Protein AF-A0A7R9Y4W5-F1 (afdb_monomer)

Nearest PDB structures (foldseek):
  7vbq-assembly1_A  TM=3.750E-01  e=6.644E-03  Talaromyces purpureogenus
  7eyt-assembly1_B  TM=4.117E-01  e=2.535E-01  Aspergillus sp.
  7eyu-assembly1_B  TM=3.877E-01  e=2.535E-01  Aspergillus sp.
  7eyw-assembly2_A  TM=4.111E-01  e=4.601E-01  Aspergillus sp.
  7eyr-assembly1_D-2  TM=2.479E-01  e=1.595E-01  Aspergillus sp.

Solvent-accessible surface area (backbone atoms only — not comparable to full-atom values): 14630 Å² total; per-residue (Å²): 141,77,96,79,84,84,86,86,83,88,78,88,86,79,66,61,67,67,71,72,75,59,54,73,67,37,69,38,24,44,40,73,78,38,69,90,30,55,43,31,64,46,60,35,63,28,60,67,53,56,53,40,38,56,50,17,50,33,52,22,51,52,51,51,58,62,70,69,49,88,81,61,80,80,71,52,74,67,54,51,50,41,62,63,33,77,68,37,63,45,78,47,64,66,69,65,56,62,86,54,27,58,43,25,20,51,37,38,44,76,70,66,28,58,96,50,46,24,24,57,54,50,49,59,56,49,60,68,18,47,61,97,73,56,75,30,32,31,33,42,45,31,38,75,82,53,66,80,56,82,68,79,76,64,42,28,22,79,28,42,41,84,29,24,41,29,36,43,53,32,55,69,54,55,71,48,74,43,58,20,31,43,55,25,37,30,81,49,97,57,69,66,76,61,49,91,96,54,57,89,55,43,65,40,46,47,76,71,37,34,89,80,76,75,81,54,55,56,78,82,82,58,71,93,55,58,42,68,49,59,35,32,83,64,28,46,27,40,37,34,44,30,21,37,31,37,33,24,72,39,87,50,68,44,34,54,30,31,39,39,31,50

Structure (mmCIF, N/CA/C/O backbone):
data_AF-A0A7R9Y4W5-F1
#
_entry.id   AF-A0A7R9Y4W5-F1
#
loop_
_atom_site.group_PDB
_atom_site.id
_atom_site.type_symbol
_atom_site.label_atom_id
_atom_site.label_alt_id
_atom_site.label_comp_id
_atom_site.label_asym_id
_atom_site.label_entity_id
_atom_site.label_seq_id
_atom_site.pdbx_PDB_ins_code
_atom_site.Cartn_x
_atom_site.Cartn_y
_atom_site.Cartn_z
_atom_site.occupancy
_atom_site.B_iso_or_equiv
_atom_site.auth_seq_id
_atom_site.auth_comp_id
_atom_site.auth_asym_id
_atom_site.auth_atom_id
_atom_site.pdbx_PDB_model_num
ATOM 1 N N . PHE A 1 1 ? 5.487 -12.800 -33.529 1.00 39.47 1 PHE A N 1
ATOM 2 C CA . PHE A 1 1 ? 5.960 -12.573 -32.153 1.00 39.47 1 PHE A CA 1
ATOM 3 C C . PHE A 1 1 ? 6.283 -13.923 -31.530 1.00 39.47 1 PHE A C 1
ATOM 5 O O . PHE A 1 1 ? 5.368 -14.646 -31.170 1.00 39.47 1 PHE A O 1
ATOM 12 N N . SER A 1 2 ? 7.562 -14.308 -31.517 1.00 21.59 2 SER A N 1
ATOM 13 C CA . SER A 1 2 ? 8.051 -15.484 -30.783 1.00 21.59 2 SER A CA 1
ATOM 14 C C . SER A 1 2 ? 8.778 -14.969 -29.534 1.00 21.59 2 SER A C 1
ATOM 16 O O . SER A 1 2 ? 9.666 -14.132 -29.697 1.00 21.59 2 SER A O 1
ATOM 18 N N . PRO A 1 3 ? 8.419 -15.395 -28.312 1.00 30.62 3 PRO A N 1
ATOM 19 C CA . PRO A 1 3 ? 8.956 -14.851 -27.060 1.00 30.62 3 PRO A CA 1
ATOM 20 C C . PRO A 1 3 ? 10.354 -15.398 -26.688 1.00 30.62 3 PRO A C 1
ATOM 22 O O . PRO A 1 3 ? 10.644 -15.626 -25.520 1.00 30.62 3 PRO A O 1
ATOM 25 N N . ALA A 1 4 ? 11.236 -15.629 -27.665 1.00 29.73 4 ALA A N 1
ATOM 26 C CA . ALA A 1 4 ? 12.428 -16.470 -27.493 1.00 29.73 4 ALA A CA 1
ATOM 27 C C . ALA A 1 4 ? 13.788 -15.740 -27.464 1.00 29.73 4 ALA A C 1
ATOM 29 O O . ALA A 1 4 ? 14.805 -16.360 -27.760 1.00 29.73 4 ALA A O 1
ATOM 30 N N . ALA A 1 5 ? 13.859 -14.457 -27.103 1.00 31.25 5 ALA A N 1
ATOM 31 C CA . ALA A 1 5 ? 15.142 -13.746 -27.074 1.00 31.25 5 ALA A CA 1
ATOM 32 C C . ALA A 1 5 ? 15.334 -12.876 -25.826 1.00 31.25 5 ALA A C 1
ATOM 34 O O . ALA A 1 5 ? 15.563 -11.687 -25.946 1.00 31.25 5 ALA A O 1
ATOM 35 N N . TYR A 1 6 ? 15.270 -13.478 -24.638 1.00 34.28 6 TYR A N 1
ATOM 36 C CA . TYR A 1 6 ? 16.015 -12.993 -23.471 1.00 34.28 6 TYR A CA 1
ATOM 37 C C . TYR A 1 6 ? 16.485 -14.222 -22.695 1.00 34.28 6 TYR A C 1
ATOM 39 O O . TYR A 1 6 ? 15.728 -14.825 -21.940 1.00 34.28 6 TYR A O 1
ATOM 47 N N . ALA A 1 7 ? 17.708 -14.672 -22.980 1.00 32.44 7 ALA A N 1
ATOM 48 C CA . ALA A 1 7 ? 18.290 -15.859 -22.371 1.00 32.44 7 ALA A CA 1
ATOM 49 C C . ALA A 1 7 ? 19.516 -15.502 -21.518 1.00 32.44 7 ALA A C 1
ATOM 51 O O . ALA A 1 7 ? 20.532 -15.055 -22.043 1.00 32.44 7 ALA A O 1
ATOM 52 N N . ARG A 1 8 ? 19.393 -15.890 -20.239 1.00 35.34 8 ARG A N 1
ATOM 53 C CA . ARG A 1 8 ? 20.405 -16.256 -19.226 1.00 35.34 8 ARG A CA 1
ATOM 54 C C . ARG A 1 8 ? 21.060 -15.160 -18.374 1.00 35.34 8 ARG A C 1
ATOM 56 O O . ARG A 1 8 ? 22.084 -14.601 -18.745 1.00 35.34 8 ARG A O 1
ATOM 63 N N . ALA A 1 9 ? 20.644 -15.155 -17.106 1.00 34.69 9 ALA A N 1
ATOM 64 C CA . ALA A 1 9 ? 21.535 -15.472 -15.987 1.00 34.69 9 ALA A CA 1
ATOM 65 C C . ALA A 1 9 ? 20.837 -16.460 -15.015 1.00 34.69 9 ALA A C 1
ATOM 67 O O . ALA A 1 9 ? 19.639 -16.356 -14.785 1.00 34.69 9 ALA A O 1
ATOM 68 N N . ARG A 1 10 ? 21.608 -17.455 -14.547 1.00 39.53 10 ARG A N 1
ATOM 69 C CA . ARG A 1 10 ? 21.329 -18.517 -13.542 1.00 39.53 10 ARG A CA 1
ATOM 70 C C . ARG A 1 10 ? 21.026 -17.910 -12.150 1.00 39.53 10 ARG A C 1
ATOM 72 O O . ARG A 1 10 ? 21.468 -16.793 -11.924 1.00 39.53 10 ARG A O 1
ATOM 79 N N . ASP A 1 11 ? 20.363 -18.515 -11.156 1.00 37.03 11 ASP A N 1
ATOM 80 C CA . ASP A 1 11 ? 19.958 -19.892 -10.826 1.00 37.03 11 ASP A CA 1
ATOM 81 C C . ASP A 1 11 ? 18.488 -19.919 -10.325 1.00 37.03 11 ASP A C 1
ATOM 83 O O . ASP A 1 11 ? 18.071 -19.091 -9.506 1.00 37.03 11 ASP A O 1
ATOM 87 N N . ASP A 1 12 ? 17.715 -20.918 -10.760 1.00 37.22 12 ASP A N 1
ATOM 88 C CA . ASP A 1 12 ? 16.331 -21.198 -10.320 1.00 37.22 12 ASP A CA 1
ATOM 89 C C . ASP A 1 12 ? 16.254 -21.864 -8.926 1.00 37.22 12 ASP A C 1
ATOM 91 O O . ASP A 1 12 ? 15.223 -22.411 -8.546 1.00 37.22 12 ASP A O 1
ATOM 95 N N . ALA A 1 13 ? 17.340 -21.858 -8.146 1.00 36.28 13 ALA A N 1
ATOM 96 C CA . ALA A 1 13 ? 17.448 -22.685 -6.941 1.00 36.28 13 ALA A CA 1
ATOM 97 C C . ALA A 1 13 ? 16.742 -22.125 -5.689 1.00 36.28 13 ALA A C 1
ATOM 99 O O . ALA A 1 13 ? 16.526 -22.885 -4.754 1.00 36.28 13 ALA A O 1
ATOM 100 N N . ASP A 1 14 ? 16.331 -20.851 -5.679 1.00 42.84 14 ASP A N 1
ATOM 101 C CA . ASP A 1 14 ? 15.810 -20.180 -4.470 1.00 42.84 14 ASP A CA 1
ATOM 102 C C . ASP A 1 14 ? 14.516 -19.380 -4.699 1.00 42.84 14 ASP A C 1
ATOM 104 O O . ASP A 1 14 ? 14.231 -18.433 -3.967 1.00 42.84 14 ASP A O 1
ATOM 108 N N . VAL A 1 15 ? 13.716 -19.695 -5.724 1.00 42.78 15 VAL A N 1
ATOM 109 C CA . VAL A 1 15 ? 12.347 -19.150 -5.792 1.00 42.78 15 VAL A CA 1
ATOM 110 C C . VAL A 1 15 ? 11.430 -20.137 -5.077 1.00 42.78 15 VAL A C 1
ATOM 112 O O . VAL A 1 15 ? 11.255 -21.248 -5.579 1.00 42.78 15 VAL A O 1
ATOM 115 N N . PRO A 1 16 ? 10.837 -19.783 -3.920 1.00 46.25 16 PRO A N 1
ATOM 116 C CA . PRO A 1 16 ? 9.868 -20.651 -3.268 1.00 46.25 16 PRO A CA 1
ATOM 117 C C . PRO A 1 16 ? 8.780 -21.058 -4.268 1.00 46.25 16 PRO A C 1
ATOM 119 O O . PRO A 1 16 ? 8.173 -20.201 -4.907 1.00 46.25 16 PRO A O 1
ATOM 122 N N . GLN A 1 17 ? 8.555 -22.361 -4.443 1.00 41.53 17 GLN A N 1
ATOM 123 C CA . GLN A 1 17 ? 7.647 -22.913 -5.460 1.00 41.53 17 GLN A CA 1
ATOM 124 C C . GLN A 1 17 ? 6.226 -22.317 -5.369 1.00 41.53 17 GLN A C 1
ATOM 126 O O . GLN A 1 17 ? 5.544 -22.145 -6.379 1.00 41.53 17 GLN A O 1
ATOM 131 N N . ASP A 1 18 ? 5.802 -21.886 -4.175 1.00 44.72 18 ASP A N 1
ATOM 132 C CA . ASP A 1 18 ? 4.530 -21.194 -3.984 1.00 44.72 18 ASP A CA 1
ATOM 133 C C . ASP A 1 18 ? 4.466 -19.866 -4.761 1.00 44.72 18 ASP A C 1
ATOM 135 O O . ASP A 1 18 ? 3.400 -19.506 -5.261 1.00 44.72 18 ASP A O 1
ATOM 139 N N . VAL A 1 19 ? 5.577 -19.137 -4.918 1.00 41.75 19 VAL A N 1
ATOM 140 C CA . VAL A 1 19 ? 5.674 -17.894 -5.710 1.00 41.75 19 VAL A CA 1
ATOM 141 C C . VAL A 1 19 ? 5.383 -18.140 -7.194 1.00 41.75 19 VAL A C 1
ATOM 143 O O . VAL A 1 19 ? 4.809 -17.271 -7.851 1.00 41.75 19 VAL A O 1
ATOM 146 N N . ILE A 1 20 ? 5.715 -19.323 -7.713 1.00 40.75 20 ILE A N 1
ATOM 147 C CA . ILE A 1 20 ? 5.515 -19.691 -9.120 1.00 40.75 20 ILE A CA 1
ATOM 148 C C . ILE A 1 20 ? 4.056 -20.119 -9.378 1.00 40.75 20 ILE A C 1
ATOM 150 O O . ILE A 1 20 ? 3.465 -19.713 -10.382 1.00 40.75 20 ILE A O 1
ATOM 154 N N . ASP A 1 21 ? 3.445 -20.855 -8.444 1.00 42.22 21 ASP A N 1
ATOM 155 C CA . ASP A 1 21 ? 2.199 -21.609 -8.679 1.00 42.22 21 ASP A CA 1
ATOM 156 C C . ASP A 1 21 ? 0.878 -20.868 -8.357 1.00 42.22 21 ASP A C 1
ATOM 158 O O . ASP A 1 21 ? -0.209 -21.405 -8.557 1.00 42.22 21 ASP A O 1
ATOM 162 N N . SER A 1 22 ? 0.917 -19.619 -7.885 1.00 41.91 22 SER A N 1
ATOM 163 C CA . SER A 1 22 ? -0.227 -18.963 -7.202 1.00 41.91 22 SER A CA 1
ATOM 164 C C . SER A 1 22 ? -0.804 -17.715 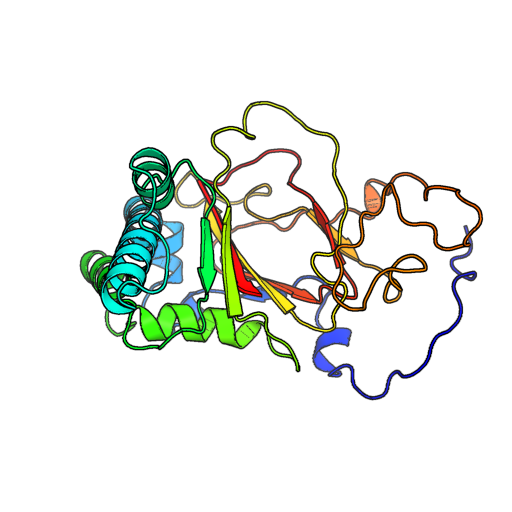-7.885 1.00 41.91 22 SER A C 1
ATOM 166 O O . SER A 1 22 ? -1.645 -17.019 -7.316 1.00 41.91 22 SER A O 1
ATOM 168 N N . GLY A 1 23 ? -0.389 -17.428 -9.118 1.00 60.06 23 GLY A N 1
ATOM 169 C CA . GLY A 1 23 ? -0.742 -16.182 -9.797 1.00 60.06 23 GLY A CA 1
ATOM 170 C C . GLY A 1 23 ? 0.203 -15.034 -9.428 1.00 60.06 23 GLY A C 1
ATOM 171 O O . GLY A 1 23 ? 0.751 -14.960 -8.335 1.00 60.06 23 GLY A O 1
ATOM 172 N N . HIS A 1 24 ? 0.440 -14.147 -10.394 1.00 84.62 24 HIS A N 1
ATOM 173 C CA . HIS A 1 24 ? 1.412 -13.053 -10.276 1.00 84.62 24 HIS A CA 1
ATOM 174 C C . HIS A 1 24 ? 1.033 -12.020 -9.206 1.00 84.62 24 HIS A C 1
ATOM 176 O O . HIS A 1 24 ? 1.889 -11.543 -8.467 1.00 84.62 24 HIS A O 1
ATOM 182 N N . VAL A 1 25 ? -0.263 -11.720 -9.119 1.00 91.56 25 VAL A N 1
ATOM 183 C CA . VAL A 1 25 ? -0.870 -10.901 -8.072 1.00 91.56 25 VAL A CA 1
ATOM 184 C C . VAL A 1 25 ? -1.674 -11.816 -7.171 1.00 91.56 25 VAL A C 1
ATOM 186 O O . VAL A 1 25 ? -2.562 -12.518 -7.658 1.00 91.56 25 VAL A O 1
ATOM 189 N N . ARG A 1 26 ? -1.403 -11.765 -5.869 1.00 94.38 26 ARG A N 1
ATOM 190 C CA . ARG A 1 26 ? -2.224 -12.426 -4.854 1.00 94.38 26 ARG A CA 1
ATOM 191 C C . ARG A 1 26 ? -3.051 -11.399 -4.101 1.00 94.38 26 ARG A C 1
ATOM 193 O O . ARG A 1 26 ? -2.539 -10.334 -3.764 1.00 94.38 26 ARG A O 1
ATOM 200 N N . TYR A 1 27 ? -4.298 -11.753 -3.827 1.00 95.81 27 TYR A N 1
ATOM 201 C CA . TYR A 1 27 ? -5.179 -11.001 -2.942 1.00 95.81 27 TYR A CA 1
ATOM 202 C C . TYR A 1 27 ? -5.240 -11.694 -1.590 1.00 95.81 27 TYR A C 1
ATOM 204 O O . TYR A 1 27 ? -5.206 -12.923 -1.540 1.00 95.81 27 TYR A O 1
ATOM 212 N N . HIS A 1 28 ? -5.366 -10.905 -0.532 1.00 97.50 28 HIS A N 1
ATOM 213 C CA . HIS A 1 28 ? -5.545 -11.381 0.834 1.00 97.50 28 HIS A CA 1
ATOM 214 C C . HIS A 1 28 ? -6.639 -10.559 1.497 1.00 97.50 28 HIS A C 1
ATOM 216 O O . HIS A 1 28 ? -6.742 -9.348 1.253 1.00 97.50 28 HIS A O 1
ATOM 222 N N . SER A 1 29 ? -7.429 -11.210 2.345 1.00 98.00 29 SER A N 1
ATOM 223 C CA . SER A 1 29 ? -8.410 -10.506 3.158 1.00 98.00 29 SER A CA 1
ATOM 224 C C . SER A 1 29 ? -7.820 -10.062 4.491 1.00 98.00 29 SER A C 1
ATOM 226 O O . SER A 1 29 ? -7.099 -10.815 5.145 1.00 98.00 29 SER A O 1
ATOM 228 N N . LEU A 1 30 ? -8.207 -8.879 4.972 1.00 98.38 30 LEU A N 1
ATOM 229 C CA . LEU A 1 30 ? -7.909 -8.488 6.354 1.00 98.38 30 LEU A CA 1
ATOM 230 C C . LEU A 1 30 ? -8.545 -9.430 7.390 1.00 98.38 30 LEU A C 1
ATOM 232 O O . LEU A 1 30 ? -7.976 -9.597 8.463 1.00 98.38 30 LEU A O 1
ATOM 236 N N . ASP A 1 31 ? -9.664 -10.092 7.083 1.00 97.44 31 ASP A N 1
ATOM 237 C CA . ASP A 1 31 ? -10.258 -11.085 7.991 1.00 97.44 31 ASP A CA 1
ATOM 238 C C . ASP A 1 31 ? -9.477 -12.410 8.013 1.00 97.44 31 ASP A C 1
ATOM 240 O O . ASP A 1 31 ? -9.538 -13.143 9.000 1.00 97.44 31 ASP A O 1
ATOM 244 N N . GLU A 1 32 ? -8.717 -12.716 6.957 1.00 97.06 32 GLU A N 1
ATOM 245 C CA . GLU A 1 32 ? -7.786 -13.852 6.942 1.00 97.06 32 GLU A CA 1
ATOM 246 C C . GLU A 1 32 ? -6.522 -13.532 7.746 1.00 97.06 32 GLU A C 1
ATOM 248 O O . GLU A 1 32 ? -6.038 -14.374 8.501 1.00 97.06 32 GLU A O 1
ATOM 253 N N . LEU A 1 33 ? -6.009 -12.305 7.609 1.00 96.81 33 LEU A N 1
ATOM 254 C CA . LEU A 1 33 ? -4.807 -11.841 8.306 1.00 96.81 33 LEU A CA 1
ATOM 255 C C . LEU A 1 33 ? -5.057 -11.580 9.800 1.00 96.81 33 LEU A C 1
ATOM 257 O O . LEU A 1 33 ? -4.184 -11.835 10.626 1.00 96.81 33 LEU A O 1
ATOM 261 N N . PHE A 1 34 ? -6.257 -11.117 10.155 1.00 96.94 34 PHE A N 1
ATOM 262 C CA . PHE A 1 34 ? -6.659 -10.782 11.522 1.00 96.94 34 PHE A CA 1
ATOM 263 C C . PHE A 1 34 ? -7.946 -11.531 11.900 1.00 96.94 34 PHE A C 1
ATOM 265 O O . PHE A 1 34 ? -9.027 -10.939 12.021 1.00 96.94 34 PHE A O 1
ATOM 272 N N . PRO A 1 35 ? -7.866 -12.861 12.085 1.00 95.62 35 PRO A N 1
ATOM 273 C CA . PRO A 1 35 ? -9.044 -13.698 12.238 1.00 95.62 35 PRO A CA 1
ATOM 274 C C . PRO A 1 35 ? -9.853 -13.323 13.478 1.00 95.62 35 PRO A C 1
ATOM 276 O O . PRO A 1 35 ? -9.326 -13.242 14.590 1.00 95.62 35 PRO A O 1
ATOM 279 N N . ARG A 1 36 ? -11.175 -13.205 13.288 1.00 92.94 36 ARG A N 1
ATOM 280 C CA . ARG A 1 36 ? -12.182 -12.847 14.310 1.00 92.94 36 ARG A CA 1
ATOM 281 C C . ARG A 1 36 ? -12.151 -11.386 14.774 1.00 92.94 36 ARG A C 1
ATOM 283 O O . ARG A 1 36 ? -12.929 -11.043 15.658 1.00 92.94 36 ARG A O 1
ATOM 290 N N . ALA A 1 37 ? -11.321 -10.534 14.172 1.00 95.25 37 ALA A N 1
ATOM 291 C CA . ALA A 1 37 ? -11.312 -9.102 14.469 1.00 95.25 37 ALA A CA 1
ATOM 292 C C . ALA A 1 37 ? -12.468 -8.339 13.790 1.00 95.25 37 ALA A C 1
ATOM 294 O O . ALA A 1 37 ? -12.785 -7.227 14.201 1.00 95.25 37 ALA A O 1
ATOM 295 N N . GLY A 1 38 ? -13.086 -8.925 12.751 1.00 95.69 38 GLY A N 1
ATOM 296 C CA . GLY A 1 38 ? -14.094 -8.250 11.919 1.00 95.69 38 GLY A CA 1
ATOM 297 C C . GLY A 1 38 ? -13.508 -7.091 11.110 1.00 95.69 38 GLY A C 1
ATOM 298 O O . GLY A 1 38 ? -14.217 -6.153 10.745 1.00 95.69 38 GLY A O 1
ATOM 299 N N . LEU A 1 39 ? -12.194 -7.125 10.884 1.00 97.31 39 LEU A N 1
ATOM 300 C CA . LEU A 1 39 ? -11.447 -6.015 10.326 1.00 97.31 39 LEU A CA 1
ATOM 301 C C . LEU A 1 39 ? -11.728 -5.839 8.835 1.00 97.31 39 LEU A C 1
ATOM 303 O O . LEU A 1 39 ? -11.825 -4.701 8.402 1.00 97.31 39 LEU A O 1
ATOM 307 N N . GLY A 1 40 ? -11.911 -6.910 8.059 1.00 97.25 40 GLY A N 1
ATOM 308 C CA . GLY A 1 40 ? -12.259 -6.801 6.638 1.00 97.25 40 GLY A CA 1
ATOM 309 C C . GLY A 1 40 ? -13.598 -6.095 6.424 1.00 97.25 40 GLY A C 1
ATOM 310 O O . GLY A 1 40 ? -13.680 -5.134 5.664 1.00 97.25 40 GLY A O 1
ATOM 311 N N . ASP A 1 41 ? -14.631 -6.509 7.163 1.00 96.94 41 ASP A N 1
ATOM 312 C CA . ASP A 1 41 ? -15.961 -5.881 7.129 1.00 96.94 41 ASP A CA 1
ATOM 313 C C . ASP A 1 41 ? -15.920 -4.396 7.514 1.00 96.94 41 ASP A C 1
ATOM 315 O O . ASP A 1 41 ? -16.423 -3.543 6.779 1.00 96.94 41 ASP A O 1
ATOM 319 N N . ALA A 1 42 ? -15.273 -4.071 8.634 1.00 97.81 42 ALA A N 1
ATOM 320 C CA . ALA A 1 42 ? -15.156 -2.693 9.089 1.00 97.81 42 ALA A CA 1
ATOM 321 C C . ALA A 1 42 ? -14.301 -1.846 8.138 1.00 97.81 42 ALA A C 1
ATOM 323 O O . ALA A 1 42 ? -14.599 -0.676 7.904 1.00 97.81 42 ALA A O 1
ATOM 324 N N . TRP A 1 43 ? -13.242 -2.426 7.568 1.00 98.12 43 TRP A N 1
ATOM 325 C CA . TRP A 1 43 ? -12.379 -1.733 6.622 1.00 98.12 43 TRP A CA 1
ATOM 326 C C . TRP A 1 43 ? -13.094 -1.420 5.315 1.00 98.12 43 TRP A C 1
ATOM 328 O O . TRP A 1 43 ? -12.849 -0.357 4.758 1.00 98.12 43 TRP A O 1
ATOM 338 N N . ASP A 1 44 ? -13.982 -2.293 4.840 1.00 97.88 44 ASP A N 1
ATOM 339 C CA . ASP A 1 44 ? -14.791 -2.066 3.639 1.00 97.88 44 ASP A CA 1
ATOM 340 C C . ASP A 1 44 ? -15.920 -1.050 3.891 1.00 97.88 44 ASP A C 1
ATOM 342 O O . ASP A 1 44 ? -16.210 -0.216 3.038 1.00 97.88 44 ASP A O 1
ATOM 346 N N . THR A 1 45 ? -16.525 -1.058 5.083 1.00 97.75 45 THR A N 1
ATOM 347 C CA . THR A 1 45 ? -17.768 -0.310 5.366 1.00 97.75 45 THR A CA 1
ATOM 348 C C . THR A 1 45 ? -17.604 0.958 6.211 1.00 97.75 45 THR A C 1
ATOM 350 O O . THR A 1 45 ? -18.589 1.661 6.431 1.00 97.75 45 THR A O 1
ATOM 353 N N . CYS A 1 46 ? -16.395 1.278 6.690 1.00 97.81 46 CYS A N 1
ATOM 354 C CA . CYS A 1 46 ? -16.155 2.441 7.550 1.00 97.81 46 CYS A CA 1
ATOM 355 C C . CYS A 1 46 ? -14.982 3.318 7.074 1.00 97.81 46 CYS A C 1
ATOM 357 O O . CYS A 1 46 ? -13.827 3.147 7.476 1.00 97.81 46 CYS A O 1
ATOM 359 N N . ALA A 1 47 ? -15.281 4.361 6.295 1.00 96.75 47 ALA A N 1
ATOM 360 C CA . ALA A 1 47 ? -14.288 5.344 5.851 1.00 96.75 47 ALA A CA 1
ATOM 361 C C . ALA A 1 47 ? -13.603 6.070 7.019 1.00 96.75 47 ALA A C 1
ATOM 363 O O . ALA A 1 47 ? -12.433 6.453 6.937 1.00 96.75 47 ALA A O 1
ATOM 364 N N . ALA A 1 48 ? -14.313 6.242 8.139 1.00 97.69 48 ALA A N 1
ATOM 365 C CA . ALA A 1 48 ? -13.750 6.851 9.337 1.00 97.69 48 ALA A CA 1
ATOM 366 C C . ALA A 1 48 ? -12.620 6.001 9.940 1.00 97.69 48 ALA A C 1
ATOM 368 O O . ALA A 1 48 ? -11.596 6.574 10.307 1.00 97.69 48 ALA A O 1
ATOM 369 N N . LEU A 1 49 ? -12.762 4.669 9.966 1.00 97.94 49 LEU A N 1
ATOM 370 C CA . LEU A 1 49 ? -11.709 3.749 10.402 1.00 97.94 49 LEU A CA 1
ATOM 371 C C . LEU A 1 49 ? -10.457 3.915 9.540 1.00 97.94 49 LEU A C 1
ATOM 373 O O . LEU A 1 49 ? -9.382 4.205 10.063 1.00 97.94 49 LEU A O 1
ATOM 377 N N . ARG A 1 50 ? -10.612 3.817 8.213 1.00 97.62 50 ARG A N 1
ATOM 378 C CA . ARG A 1 50 ? -9.505 3.952 7.252 1.00 97.62 50 ARG A CA 1
ATOM 379 C C . ARG A 1 50 ? -8.746 5.267 7.454 1.00 97.62 50 ARG A C 1
ATOM 381 O O . ARG A 1 50 ? -7.520 5.281 7.574 1.00 97.62 50 ARG A O 1
ATOM 388 N N . ARG A 1 51 ? -9.472 6.380 7.568 1.00 96.62 51 ARG A N 1
ATOM 389 C CA . ARG A 1 51 ? -8.899 7.712 7.805 1.00 96.62 51 ARG A CA 1
ATOM 390 C C . ARG A 1 51 ? -8.206 7.834 9.165 1.00 96.62 51 ARG A C 1
ATOM 392 O O . ARG A 1 51 ? -7.141 8.451 9.248 1.00 96.62 51 ARG A O 1
ATOM 399 N N . ASP A 1 52 ? -8.795 7.280 10.219 1.00 97.81 52 ASP A N 1
ATOM 400 C CA . ASP A 1 52 ? -8.240 7.353 11.569 1.00 97.81 52 ASP A CA 1
ATOM 401 C C . ASP A 1 52 ? -6.974 6.507 11.703 1.00 97.81 52 ASP A C 1
ATOM 403 O O . ASP A 1 52 ? -6.017 6.984 12.307 1.00 97.81 52 ASP A O 1
ATOM 407 N N . CYS A 1 53 ? -6.910 5.329 11.073 1.00 97.00 53 CYS A N 1
ATOM 408 C CA . CYS A 1 53 ? -5.686 4.527 10.986 1.00 97.00 53 CYS A CA 1
ATOM 409 C C . CYS A 1 53 ? -4.546 5.305 10.315 1.00 97.00 53 CYS A C 1
ATOM 411 O O . CYS A 1 53 ? -3.421 5.310 10.813 1.00 97.00 53 CYS A O 1
ATOM 413 N N . ARG A 1 54 ? -4.828 6.041 9.230 1.00 95.50 54 ARG A N 1
ATOM 414 C CA . ARG A 1 54 ? -3.822 6.900 8.578 1.00 95.50 54 ARG A CA 1
ATOM 415 C C . ARG A 1 54 ? -3.328 8.030 9.456 1.00 95.50 54 ARG A C 1
ATOM 417 O O . ARG A 1 54 ? -2.137 8.332 9.446 1.00 95.50 54 ARG A O 1
ATOM 424 N N . ARG A 1 55 ? -4.228 8.681 10.190 1.00 95.44 55 ARG A N 1
ATOM 425 C CA . ARG A 1 55 ? -3.836 9.735 11.129 1.00 95.44 55 ARG A CA 1
ATOM 426 C C . ARG A 1 55 ? -2.989 9.153 12.251 1.00 95.44 55 ARG A C 1
ATOM 428 O O . ARG A 1 55 ? -1.933 9.688 12.550 1.00 95.44 55 ARG A O 1
ATOM 435 N N . ALA A 1 56 ? -3.445 8.049 12.820 1.00 95.31 56 ALA A N 1
ATOM 436 C CA . ALA A 1 56 ? -2.790 7.376 13.918 1.00 95.31 56 ALA A CA 1
ATOM 437 C C . ALA A 1 56 ? -1.366 6.924 13.576 1.00 95.31 56 ALA A C 1
ATOM 439 O O . ALA A 1 56 ? -0.453 7.227 14.329 1.00 95.31 56 ALA A O 1
ATOM 440 N N . LEU A 1 57 ? -1.150 6.335 12.394 1.00 92.75 57 LEU A N 1
ATOM 441 C CA . LEU A 1 57 ? 0.191 5.968 11.930 1.00 92.75 57 LEU A CA 1
ATOM 442 C C . LEU A 1 57 ? 1.159 7.167 11.901 1.00 92.75 57 LEU A C 1
ATOM 444 O O . LEU A 1 57 ? 2.342 7.033 12.203 1.00 92.75 57 LEU A O 1
ATOM 448 N N . ARG A 1 58 ? 0.668 8.355 11.534 1.00 91.88 58 ARG A N 1
ATOM 449 C CA . ARG A 1 58 ? 1.479 9.584 11.496 1.00 91.88 58 ARG A CA 1
ATOM 450 C C . ARG A 1 58 ? 1.797 10.112 12.888 1.00 91.88 58 ARG A C 1
ATOM 452 O O . ARG A 1 58 ? 2.884 10.644 13.088 1.00 91.88 58 ARG A O 1
ATOM 459 N N . GLU A 1 59 ? 0.860 9.975 13.821 1.00 91.44 59 GLU A N 1
ATOM 460 C CA . GLU A 1 59 ? 1.084 10.288 15.234 1.00 91.44 59 GLU A CA 1
ATOM 461 C C . GLU A 1 59 ? 2.117 9.337 15.845 1.00 91.44 59 GLU A C 1
ATOM 463 O O . GLU A 1 59 ? 3.050 9.797 16.499 1.00 91.44 59 GLU A O 1
ATOM 468 N N . ASP A 1 60 ? 2.022 8.040 15.542 1.00 89.94 60 ASP A N 1
ATOM 469 C CA . ASP A 1 60 ? 3.008 7.046 15.968 1.00 89.94 60 ASP A CA 1
ATOM 470 C C . ASP A 1 60 ? 4.400 7.369 15.411 1.00 89.94 60 ASP A C 1
ATOM 472 O O . ASP A 1 60 ? 5.361 7.416 16.175 1.00 89.94 60 ASP A O 1
ATOM 476 N N . LEU A 1 61 ? 4.522 7.717 14.123 1.00 86.00 61 LEU A N 1
ATOM 477 C CA . LEU A 1 61 ? 5.806 8.148 13.555 1.00 86.00 61 LEU A CA 1
ATOM 478 C C . LEU A 1 61 ? 6.362 9.407 14.240 1.00 86.00 61 LEU A C 1
ATOM 480 O O . LEU A 1 61 ? 7.566 9.505 14.490 1.00 86.00 61 LEU A O 1
ATOM 484 N N . ALA A 1 62 ? 5.505 10.390 14.521 1.00 85.12 62 ALA A N 1
ATOM 485 C CA . ALA A 1 62 ? 5.926 11.605 15.205 1.00 85.12 62 ALA A CA 1
ATOM 486 C C . ALA A 1 62 ? 6.468 11.285 16.607 1.00 85.12 62 ALA A C 1
ATOM 488 O O . ALA A 1 62 ? 7.560 11.732 16.958 1.00 85.12 62 ALA A O 1
ATOM 489 N N . ALA A 1 63 ? 5.757 10.441 17.359 1.00 85.44 63 ALA A N 1
ATOM 490 C CA . ALA A 1 63 ? 6.162 9.993 18.686 1.00 85.44 63 ALA A CA 1
ATOM 491 C C . ALA A 1 63 ? 7.469 9.180 18.654 1.00 85.44 63 ALA A C 1
ATOM 493 O O . ALA A 1 63 ? 8.353 9.401 19.481 1.00 85.44 63 ALA A O 1
ATOM 494 N N . GLN A 1 64 ? 7.636 8.281 17.678 1.00 80.88 64 GLN A N 1
ATOM 495 C CA . GLN A 1 64 ? 8.884 7.535 17.469 1.00 80.88 64 GLN A CA 1
ATOM 496 C C . GLN A 1 64 ? 10.073 8.479 17.271 1.00 80.88 64 GLN A C 1
ATOM 498 O O . GLN A 1 64 ? 11.119 8.322 17.901 1.00 80.88 64 GLN A O 1
ATOM 503 N N . ARG A 1 65 ? 9.906 9.499 16.424 1.00 78.25 65 ARG A N 1
ATOM 504 C CA . ARG A 1 65 ? 10.953 10.486 16.155 1.00 78.25 65 ARG A CA 1
ATOM 505 C C . ARG A 1 65 ? 11.316 11.297 17.402 1.00 78.25 65 ARG A C 1
ATOM 507 O O . ARG A 1 65 ? 12.495 11.560 17.627 1.00 78.25 65 ARG A O 1
ATOM 514 N N . GLU A 1 66 ? 10.327 11.685 18.205 1.00 80.00 66 GLU A N 1
ATOM 515 C CA . GLU A 1 66 ? 10.549 12.374 19.482 1.00 80.00 66 GLU A CA 1
ATOM 516 C C . GLU A 1 66 ? 11.332 11.489 20.468 1.00 80.00 66 GLU A C 1
ATOM 518 O O . GLU A 1 66 ? 12.300 11.954 21.076 1.00 80.00 66 GLU A O 1
ATOM 523 N N 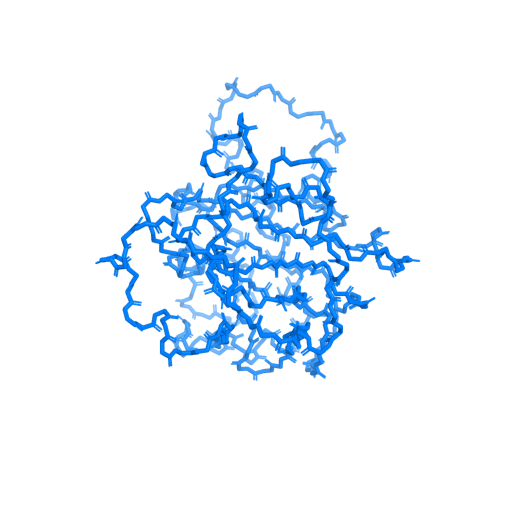. ARG A 1 67 ? 10.980 10.197 20.570 1.00 77.81 67 ARG A N 1
ATOM 524 C CA . ARG A 1 67 ? 11.665 9.218 21.434 1.00 77.81 67 ARG A CA 1
ATOM 525 C C . ARG A 1 67 ? 13.108 8.946 21.021 1.00 77.81 67 ARG A C 1
ATOM 527 O O . ARG A 1 67 ? 13.961 8.779 21.888 1.00 77.81 67 ARG A O 1
ATOM 534 N N . GLN A 1 68 ? 13.392 8.907 19.719 1.00 70.62 68 GLN A N 1
ATOM 535 C CA . GLN A 1 68 ? 14.734 8.609 19.205 1.00 70.62 68 GLN A CA 1
ATOM 536 C C . GLN A 1 68 ? 15.784 9.682 19.542 1.00 70.62 68 GLN A C 1
ATOM 538 O O . GLN A 1 68 ? 16.966 9.399 19.380 1.00 70.62 68 GLN A O 1
ATOM 543 N N . GLY A 1 69 ? 15.382 10.857 20.052 1.00 58.28 69 GLY A N 1
ATOM 544 C CA . GLY A 1 69 ? 16.255 11.845 20.698 1.00 58.28 69 GLY A CA 1
ATOM 545 C C . GLY A 1 69 ? 17.354 12.444 19.805 1.00 58.28 69 GLY A C 1
ATOM 546 O O . GLY A 1 69 ? 18.296 11.761 19.432 1.00 58.28 69 GLY A O 1
ATOM 547 N N . THR A 1 70 ? 17.246 13.745 19.500 1.00 49.22 70 THR A N 1
ATOM 548 C CA . THR A 1 70 ? 18.286 14.742 19.097 1.00 49.22 70 THR A CA 1
ATOM 549 C C . THR A 1 70 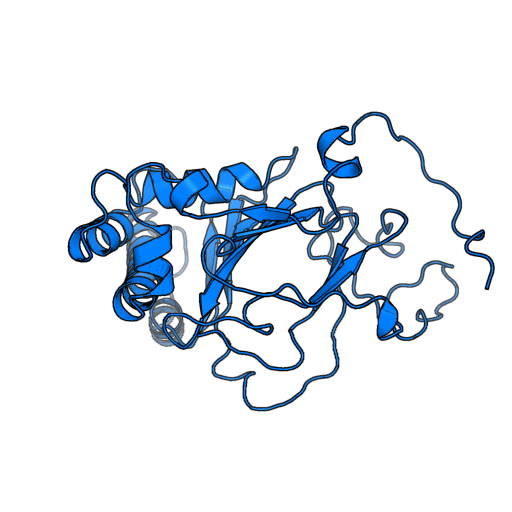? 19.439 14.401 18.128 1.00 49.22 70 THR A C 1
ATOM 551 O O . THR A 1 70 ? 20.198 15.304 17.787 1.00 49.22 70 THR A O 1
ATOM 554 N N . SER A 1 71 ? 19.595 13.183 17.614 1.00 52.41 71 SER A N 1
ATOM 555 C CA . SER A 1 71 ? 20.598 12.850 16.591 1.00 52.41 71 SER A CA 1
ATOM 556 C C . SER A 1 71 ? 20.124 13.185 15.173 1.00 52.41 71 SER A C 1
ATOM 558 O O . SER A 1 71 ? 20.939 13.327 14.263 1.00 52.41 71 SER A O 1
ATOM 560 N N . ALA A 1 72 ? 18.814 13.369 14.989 1.00 60.25 72 ALA A N 1
ATOM 561 C CA . ALA A 1 72 ? 18.229 13.915 13.775 1.00 60.25 72 ALA A CA 1
ATOM 562 C C . ALA A 1 72 ? 17.980 15.419 13.949 1.00 60.25 72 ALA A C 1
ATOM 564 O O . ALA A 1 72 ? 17.269 15.825 14.870 1.00 60.25 72 ALA A O 1
ATOM 565 N N . GLU A 1 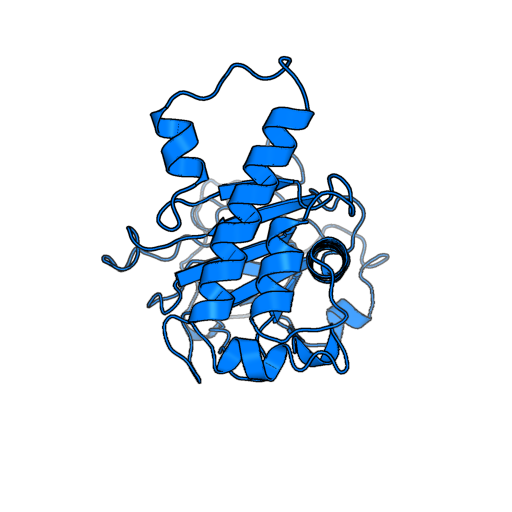73 ? 18.523 16.227 13.034 1.00 69.19 73 GLU A N 1
ATOM 566 C CA . GLU A 1 73 ? 18.194 17.651 12.884 1.00 69.19 73 GLU A CA 1
ATOM 567 C C . GLU A 1 73 ? 16.677 17.866 13.018 1.00 69.19 73 GLU A C 1
ATOM 569 O O . GLU A 1 73 ? 15.923 17.127 12.366 1.00 69.19 73 GLU A O 1
ATOM 574 N N . PRO A 1 74 ? 16.205 18.815 13.851 1.00 75.94 74 PRO A N 1
ATOM 575 C CA . PRO A 1 74 ? 14.781 19.088 14.010 1.00 75.94 74 PRO A CA 1
ATOM 576 C C . PRO A 1 74 ? 14.137 19.359 12.648 1.00 75.94 74 PRO A C 1
ATOM 578 O O . PRO A 1 74 ? 14.725 19.999 11.773 1.00 75.94 74 PRO A O 1
ATOM 581 N N . LEU A 1 75 ? 12.925 18.836 12.445 1.00 80.00 75 LEU A N 1
ATOM 582 C CA . LEU A 1 75 ? 12.202 19.097 11.207 1.00 80.00 75 LEU A CA 1
ATOM 583 C C . LEU A 1 75 ? 11.858 20.583 11.140 1.00 80.00 75 LEU A C 1
ATOM 585 O O . LEU A 1 75 ? 11.589 21.232 12.149 1.00 80.00 75 LEU A O 1
ATOM 589 N N . SER A 1 76 ? 11.826 21.128 9.927 1.00 86.94 76 SER A N 1
ATOM 590 C CA . SER A 1 76 ? 11.209 22.435 9.743 1.00 86.94 76 SER A CA 1
ATOM 591 C C . SER A 1 76 ? 9.711 22.341 10.074 1.00 86.94 76 SER A C 1
ATOM 593 O O . SER A 1 76 ? 9.106 21.290 9.839 1.00 86.94 76 SER A O 1
ATOM 595 N N . PRO A 1 77 ? 9.062 23.436 10.508 1.00 88.00 77 PRO A N 1
ATOM 596 C CA . PRO A 1 77 ? 7.616 23.439 10.748 1.00 88.00 77 PRO A CA 1
ATOM 597 C C . PRO A 1 77 ? 6.800 22.950 9.539 1.00 88.00 77 PRO A C 1
ATOM 599 O O . PRO A 1 77 ? 5.766 22.305 9.686 1.00 88.00 77 PRO A O 1
ATOM 602 N N . ALA A 1 78 ? 7.288 23.214 8.321 1.00 87.88 78 ALA A N 1
ATOM 603 C CA . ALA A 1 78 ? 6.674 22.724 7.091 1.00 87.88 78 ALA A CA 1
ATOM 604 C C . ALA A 1 78 ? 6.797 21.198 6.939 1.00 87.88 78 ALA A C 1
ATOM 606 O O . ALA A 1 78 ? 5.844 20.549 6.513 1.00 87.88 78 ALA A O 1
ATOM 607 N N . ALA A 1 79 ? 7.947 20.620 7.294 1.00 85.31 79 ALA A N 1
ATOM 608 C CA . ALA A 1 79 ? 8.150 19.177 7.263 1.00 85.31 79 ALA A CA 1
ATOM 609 C C . ALA A 1 79 ? 7.338 18.460 8.356 1.00 85.31 79 ALA A C 1
ATOM 611 O O . ALA A 1 79 ? 6.754 17.415 8.080 1.00 85.31 79 ALA A O 1
ATOM 612 N N . GLU A 1 80 ? 7.209 19.042 9.552 1.00 86.19 80 GLU A N 1
ATOM 613 C CA . GLU A 1 80 ? 6.324 18.521 10.607 1.00 86.19 80 GLU A CA 1
ATOM 614 C C . GLU A 1 80 ? 4.853 18.548 10.180 1.00 86.19 80 GLU A C 1
ATOM 616 O O . GLU A 1 80 ? 4.138 17.550 10.309 1.00 86.19 80 GLU A O 1
ATOM 621 N N . ALA A 1 81 ? 4.407 19.669 9.605 1.00 88.12 81 ALA A N 1
ATOM 622 C CA . ALA A 1 81 ? 3.060 19.791 9.065 1.00 88.12 81 ALA A CA 1
ATOM 623 C C . ALA A 1 81 ? 2.811 18.768 7.945 1.00 88.12 81 ALA A C 1
ATOM 625 O O . ALA A 1 81 ? 1.767 18.117 7.927 1.00 88.12 81 ALA A O 1
ATOM 626 N N . ALA A 1 82 ? 3.775 18.573 7.039 1.00 87.06 82 ALA A N 1
ATOM 627 C CA . ALA A 1 82 ? 3.671 17.590 5.964 1.00 87.06 82 ALA A CA 1
ATOM 628 C C . ALA A 1 82 ? 3.634 16.146 6.490 1.00 87.06 82 ALA A C 1
ATOM 630 O O . ALA A 1 82 ? 2.837 15.348 5.999 1.00 87.06 82 ALA A O 1
ATOM 631 N N . MET A 1 83 ? 4.433 15.822 7.509 1.00 86.81 83 MET A N 1
ATOM 632 C CA . MET A 1 83 ? 4.440 14.510 8.162 1.00 86.81 83 MET A CA 1
ATOM 633 C C . MET A 1 83 ? 3.065 14.167 8.754 1.00 86.81 83 MET A C 1
ATOM 635 O O . MET A 1 83 ? 2.600 13.036 8.621 1.00 86.81 83 MET A O 1
ATOM 639 N N . ARG A 1 84 ? 2.369 15.148 9.339 1.00 89.12 84 ARG A N 1
ATOM 640 C CA . ARG A 1 84 ? 1.032 14.960 9.933 1.00 89.12 84 ARG A CA 1
ATOM 641 C C . ARG A 1 84 ? -0.120 15.085 8.922 1.00 89.12 84 ARG A C 1
ATOM 643 O O . ARG A 1 84 ? -1.231 14.631 9.192 1.00 89.12 84 ARG A O 1
ATOM 650 N N . ALA A 1 85 ? 0.116 15.655 7.741 1.00 90.62 85 ALA A N 1
ATOM 651 C CA . ALA A 1 85 ? -0.918 15.884 6.733 1.00 90.62 85 ALA A CA 1
ATOM 652 C C . ALA A 1 85 ? -1.255 14.630 5.905 1.00 90.62 85 ALA A C 1
ATOM 654 O O . ALA A 1 85 ? -0.432 14.128 5.145 1.00 90.62 85 ALA A O 1
ATOM 655 N N . LEU A 1 86 ? -2.524 14.200 5.932 1.00 91.38 86 LEU A N 1
ATOM 656 C CA . LEU A 1 86 ? -3.035 13.080 5.115 1.00 91.38 86 LEU A CA 1
ATOM 657 C C . LEU A 1 86 ? -2.926 13.302 3.593 1.00 91.38 86 LEU A C 1
ATOM 659 O O . LEU A 1 86 ? -3.081 12.358 2.816 1.00 91.38 86 LEU A O 1
ATOM 663 N N . SER A 1 87 ? -2.688 14.543 3.170 1.00 88.88 87 SER A N 1
ATOM 664 C CA . SER A 1 87 ? -2.486 14.947 1.778 1.00 88.88 87 SER A CA 1
ATOM 665 C C . SER A 1 87 ? -1.049 14.790 1.276 1.00 88.88 87 SER A C 1
ATOM 667 O O . SER A 1 87 ? -0.792 15.116 0.118 1.00 88.88 87 SER A O 1
ATOM 669 N N . SER A 1 88 ? -0.122 14.364 2.135 1.00 86.62 88 SER A N 1
ATOM 670 C CA . SER A 1 88 ? 1.300 14.226 1.815 1.00 86.62 88 SER A CA 1
ATOM 671 C C . SER A 1 88 ? 1.713 12.764 1.848 1.00 86.62 88 SER A C 1
ATOM 673 O O . SER A 1 88 ? 1.301 12.034 2.744 1.00 86.62 88 SER A O 1
ATOM 675 N N . SER A 1 89 ? 2.555 12.321 0.916 1.00 88.81 89 SER A N 1
ATOM 676 C CA . SER A 1 89 ? 3.129 10.977 1.015 1.00 88.81 89 SER A CA 1
ATOM 677 C C . SER A 1 89 ? 4.177 10.907 2.122 1.00 88.81 89 SER A C 1
ATOM 679 O O . SER A 1 89 ? 4.885 11.883 2.369 1.00 88.81 89 SER A O 1
ATOM 681 N N . LEU A 1 90 ? 4.271 9.758 2.784 1.00 86.25 90 LEU A N 1
ATOM 682 C CA . LEU A 1 90 ? 5.178 9.542 3.908 1.00 86.25 90 LEU A CA 1
ATOM 683 C C . LEU A 1 90 ? 5.885 8.204 3.747 1.00 86.25 90 LEU A C 1
ATOM 685 O O . LEU A 1 90 ? 5.231 7.221 3.427 1.00 86.25 90 LEU A O 1
ATOM 689 N N . MET A 1 91 ? 7.192 8.173 3.986 1.00 85.94 91 MET A N 1
ATOM 690 C CA . MET A 1 91 ? 7.979 6.947 4.060 1.00 85.94 91 MET A CA 1
ATOM 691 C C . MET A 1 91 ? 8.485 6.794 5.491 1.00 85.94 91 MET A C 1
ATOM 693 O O . MET A 1 91 ? 9.049 7.736 6.046 1.00 85.94 91 MET A O 1
ATOM 697 N N . LEU A 1 92 ? 8.272 5.627 6.083 1.00 82.00 92 LEU A N 1
ATOM 698 C CA . LEU A 1 92 ? 8.708 5.304 7.436 1.00 82.00 92 LEU A CA 1
ATOM 699 C C . LEU A 1 92 ? 9.277 3.893 7.496 1.00 82.00 92 LEU A C 1
ATOM 701 O O . LEU A 1 92 ? 9.038 3.082 6.602 1.00 82.00 92 LEU A O 1
ATOM 705 N N . ARG A 1 93 ? 10.008 3.603 8.568 1.00 81.00 93 ARG A N 1
ATOM 706 C CA . ARG A 1 93 ? 10.413 2.241 8.893 1.00 81.00 93 ARG A CA 1
ATOM 707 C C . ARG A 1 93 ? 9.316 1.571 9.708 1.00 81.00 93 ARG A C 1
ATOM 709 O O . ARG A 1 93 ? 9.067 1.998 10.828 1.00 81.00 93 ARG A O 1
ATOM 716 N N . TRP A 1 94 ? 8.647 0.567 9.147 1.00 80.00 94 TRP A N 1
ATOM 717 C CA . TRP A 1 94 ? 7.620 -0.193 9.860 1.00 80.00 94 TRP A CA 1
ATOM 718 C C . TRP A 1 94 ? 8.223 -1.238 10.811 1.00 80.00 94 TRP A C 1
ATOM 720 O O . TRP A 1 94 ? 7.589 -1.599 11.800 1.00 80.00 94 TRP A O 1
ATOM 730 N N . ASP A 1 95 ? 9.450 -1.694 10.531 1.00 76.25 95 ASP A N 1
ATOM 731 C CA . ASP A 1 95 ? 10.175 -2.724 11.289 1.00 76.25 95 ASP A CA 1
ATOM 732 C C . ASP A 1 95 ? 10.809 -2.206 12.592 1.00 76.25 95 ASP A C 1
ATOM 734 O O . ASP A 1 95 ? 11.260 -2.988 13.434 1.00 76.25 95 ASP A O 1
ATOM 738 N N . ALA A 1 96 ? 10.829 -0.886 12.779 1.00 62.12 96 ALA A N 1
ATOM 739 C CA . ALA A 1 96 ? 11.253 -0.252 14.014 1.00 62.12 96 ALA A CA 1
ATOM 740 C C . ALA A 1 96 ? 10.194 -0.501 15.107 1.00 62.12 96 ALA A C 1
ATOM 742 O O . ALA A 1 96 ? 9.135 0.113 15.103 1.00 62.12 96 ALA A O 1
ATOM 743 N N . ALA A 1 97 ? 10.494 -1.473 15.978 1.00 54.47 97 ALA A N 1
ATOM 744 C CA . ALA A 1 97 ? 9.849 -1.832 17.248 1.00 54.47 97 ALA A CA 1
ATOM 745 C C . ALA A 1 97 ? 8.302 -1.980 17.269 1.00 54.47 97 ALA A C 1
ATOM 747 O O . ALA A 1 97 ? 7.525 -1.039 17.153 1.00 54.47 97 ALA A O 1
ATOM 748 N N . ALA A 1 98 ? 7.839 -3.207 17.549 1.00 51.25 98 ALA A N 1
ATOM 749 C CA . ALA A 1 98 ? 6.422 -3.583 17.684 1.00 51.25 98 ALA A CA 1
ATOM 750 C C . ALA A 1 98 ? 5.630 -2.803 18.747 1.00 51.25 98 ALA A C 1
ATOM 752 O O . ALA A 1 98 ? 4.413 -2.682 18.636 1.00 51.25 98 ALA A O 1
ATOM 753 N N . GLU A 1 99 ? 6.307 -2.262 19.758 1.00 56.41 99 GLU A N 1
ATOM 754 C CA . GLU A 1 99 ? 5.681 -1.575 20.893 1.00 56.41 99 GLU A CA 1
ATOM 755 C C . GLU A 1 99 ? 5.327 -0.103 20.589 1.00 56.41 99 GLU A C 1
ATOM 757 O O . GLU A 1 99 ? 4.807 0.600 21.446 1.00 56.41 99 GLU A O 1
ATOM 762 N N . GLU A 1 100 ? 5.577 0.382 19.367 1.00 72.44 100 GLU A N 1
ATOM 763 C CA . GLU A 1 100 ? 5.565 1.816 19.049 1.00 72.44 100 GLU A CA 1
ATOM 764 C C . GLU A 1 100 ? 4.311 2.343 18.332 1.00 72.44 100 GLU A C 1
ATOM 766 O O . GLU A 1 100 ? 4.282 3.525 17.985 1.00 72.44 100 GLU A O 1
ATOM 771 N N . TYR A 1 101 ? 3.283 1.511 18.131 1.00 90.19 101 TYR A N 1
ATOM 772 C CA . TYR A 1 101 ? 2.071 1.854 17.365 1.00 90.19 101 TYR A CA 1
ATOM 773 C C . TYR A 1 101 ? 0.815 2.016 18.241 1.00 90.19 101 TYR A C 1
ATOM 775 O O . TYR A 1 101 ? -0.242 1.423 17.986 1.00 90.19 101 TYR A O 1
ATOM 783 N N . GLU A 1 102 ? 0.939 2.777 19.328 1.00 92.56 102 GLU A N 1
ATOM 784 C CA . GLU A 1 102 ? -0.131 2.976 20.314 1.00 92.56 102 GLU A CA 1
ATOM 785 C C . GLU A 1 102 ? -1.336 3.716 19.726 1.00 92.56 102 GLU A C 1
ATOM 787 O O . GLU A 1 102 ? -2.483 3.319 19.956 1.00 92.56 102 GLU A O 1
ATOM 792 N N . HIS A 1 103 ? -1.101 4.767 18.936 1.00 94.62 103 HIS A N 1
ATOM 793 C CA . HIS A 1 103 ? -2.182 5.542 18.337 1.00 94.62 103 HIS A CA 1
ATOM 794 C C . HIS A 1 103 ? -2.944 4.686 17.330 1.00 94.62 103 HIS A C 1
ATOM 796 O O . HIS A 1 103 ? -4.174 4.779 17.262 1.00 94.62 103 HIS A O 1
ATOM 802 N N . LEU A 1 104 ? -2.247 3.846 16.553 1.00 95.62 104 LEU A N 1
ATOM 803 C CA . LEU A 1 104 ? -2.878 2.943 15.591 1.00 95.62 104 LEU A CA 1
ATOM 804 C C . LEU A 1 104 ? -3.739 1.897 16.301 1.00 95.62 104 LEU A C 1
ATOM 806 O O . LEU A 1 104 ? -4.895 1.707 15.920 1.00 95.62 104 LEU A O 1
ATOM 810 N N . GLY A 1 105 ? -3.225 1.292 17.375 1.00 95.62 105 GLY A N 1
ATOM 811 C CA . GLY A 1 105 ? -4.006 0.384 18.219 1.00 95.62 105 GLY A CA 1
ATOM 812 C C . GLY A 1 105 ? -5.245 1.062 18.812 1.00 95.62 105 GLY A C 1
ATOM 813 O O . GLY A 1 105 ? -6.348 0.518 18.755 1.00 95.62 105 GLY A O 1
ATOM 814 N N . ALA A 1 106 ? -5.103 2.294 19.308 1.00 96.19 106 ALA A N 1
ATOM 815 C CA . ALA A 1 106 ? -6.222 3.076 19.827 1.00 96.19 106 ALA A CA 1
ATOM 816 C C . ALA A 1 106 ? -7.246 3.442 18.735 1.00 96.19 106 ALA A C 1
ATOM 818 O O . ALA A 1 106 ? -8.450 3.480 18.998 1.00 96.19 106 ALA A O 1
ATOM 819 N N . ALA A 1 107 ? -6.805 3.707 17.502 1.00 97.69 107 ALA A N 1
ATOM 820 C CA . ALA A 1 107 ? -7.702 3.941 16.376 1.00 97.69 107 ALA A CA 1
ATOM 821 C C . ALA A 1 107 ? -8.527 2.692 16.047 1.00 97.69 107 ALA A C 1
ATOM 823 O O . ALA A 1 107 ? -9.748 2.799 15.990 1.00 97.69 107 ALA A O 1
ATOM 824 N N . LEU A 1 108 ? -7.891 1.525 15.927 1.00 97.62 108 LEU A N 1
ATOM 825 C CA . LEU A 1 108 ? -8.575 0.244 15.710 1.00 97.62 108 LEU A CA 1
ATOM 826 C C . LEU A 1 108 ? -9.621 -0.023 16.807 1.00 97.62 108 LEU A C 1
ATOM 828 O O . LEU A 1 108 ? -10.794 -0.263 16.510 1.00 97.62 108 LEU A O 1
ATOM 832 N N . ALA A 1 109 ? -9.232 0.129 18.076 1.00 96.81 109 ALA A N 1
ATOM 833 C CA . ALA A 1 109 ? -10.113 -0.108 19.217 1.00 96.81 109 ALA A CA 1
ATOM 834 C C . ALA A 1 109 ? -11.340 0.825 19.245 1.00 96.81 109 ALA A C 1
ATOM 836 O O . ALA A 1 109 ? -12.445 0.379 19.558 1.00 96.81 109 ALA A O 1
ATOM 837 N N . ARG A 1 110 ? -11.185 2.109 18.879 1.00 97.38 110 ARG A N 1
ATOM 838 C CA . ARG A 1 110 ? -12.308 3.072 18.802 1.00 97.38 110 ARG A CA 1
ATOM 839 C C . ARG A 1 110 ? -13.381 2.672 17.791 1.00 97.38 110 ARG A C 1
ATOM 841 O O . ARG A 1 110 ? -14.533 3.058 17.960 1.00 97.38 110 ARG A O 1
ATOM 848 N N . HIS A 1 111 ? -13.007 1.902 16.773 1.00 97.50 111 HIS A N 1
ATOM 849 C CA . HIS A 1 111 ? -13.913 1.385 15.745 1.00 97.50 111 HIS A CA 1
ATOM 850 C C . HIS A 1 111 ? -14.371 -0.053 16.030 1.00 97.50 111 HIS A C 1
ATOM 852 O O . HIS A 1 111 ? -14.904 -0.717 15.150 1.00 97.50 111 HIS A O 1
ATOM 858 N N . GLY A 1 112 ? -14.186 -0.540 17.262 1.00 96.06 112 GLY A N 1
ATOM 859 C CA . GLY A 1 112 ? -14.663 -1.857 17.688 1.00 96.06 112 GLY A CA 1
ATOM 860 C C . GLY A 1 112 ? -13.778 -3.030 17.261 1.00 96.06 112 GLY A C 1
ATOM 861 O O . GLY A 1 112 ? -14.154 -4.176 17.498 1.00 96.06 112 GLY A O 1
ATOM 862 N N . ILE A 1 113 ? -12.599 -2.772 16.684 1.00 96.81 113 ILE A N 1
ATOM 863 C CA . ILE A 1 113 ? -11.637 -3.815 16.308 1.00 96.81 113 ILE A CA 1
ATOM 864 C C . ILE A 1 113 ? -10.846 -4.220 17.551 1.00 96.81 113 ILE A C 1
ATOM 866 O O . ILE A 1 113 ? -9.800 -3.657 17.874 1.00 96.81 113 ILE A O 1
ATOM 870 N N . ALA A 1 114 ? -11.397 -5.173 18.298 1.00 87.69 114 ALA A N 1
ATOM 871 C CA . ALA A 1 114 ? -10.778 -5.700 19.505 1.00 87.69 114 ALA A CA 1
ATOM 872 C C . ALA A 1 114 ? -9.719 -6.766 19.177 1.00 87.69 114 ALA A C 1
ATOM 874 O O . ALA A 1 114 ? -9.869 -7.548 18.242 1.00 87.69 114 ALA A O 1
ATOM 875 N N . GLY A 1 115 ? -8.663 -6.834 19.993 1.00 88.88 115 GLY A N 1
ATOM 876 C CA . GLY A 1 115 ? -7.656 -7.900 19.914 1.00 88.88 115 GLY A CA 1
ATOM 877 C C . GLY A 1 115 ? -6.605 -7.744 18.811 1.00 88.88 115 GLY A C 1
ATOM 878 O O . GLY A 1 115 ? -5.804 -8.655 18.637 1.00 88.88 115 GLY A O 1
ATOM 879 N N . VAL A 1 116 ? -6.580 -6.611 18.102 1.00 94.12 116 VAL A N 1
ATOM 880 C CA . VAL A 1 116 ? -5.517 -6.257 17.151 1.00 94.12 116 VAL A CA 1
ATOM 881 C C . VAL A 1 116 ? -4.800 -5.018 17.677 1.00 94.12 116 VAL A C 1
ATOM 883 O O . VAL A 1 116 ? -5.371 -3.926 17.686 1.00 94.12 116 VAL A O 1
ATOM 886 N N . SER A 1 117 ? -3.563 -5.176 18.151 1.00 94.00 117 SER A N 1
ATOM 887 C CA . SER A 1 117 ? -2.730 -4.021 18.496 1.00 94.00 117 SER A CA 1
ATOM 888 C C . SER A 1 117 ? -2.202 -3.342 17.227 1.00 94.00 117 SER A C 1
ATOM 890 O O . SER A 1 117 ? -2.155 -3.948 16.155 1.00 94.00 117 SER A O 1
ATOM 892 N N . GLY A 1 118 ? -1.774 -2.079 17.328 1.00 93.00 118 GLY A N 1
ATOM 893 C CA . GLY A 1 118 ? -1.133 -1.407 16.194 1.00 93.00 118 GLY A CA 1
ATOM 894 C C . GLY A 1 118 ? 0.155 -2.115 15.762 1.00 93.00 118 GLY A C 1
ATOM 895 O O . GLY A 1 118 ? 0.410 -2.242 14.568 1.00 93.00 118 GLY A O 1
ATOM 896 N N . GLY A 1 119 ? 0.923 -2.646 16.719 1.00 91.00 119 GLY A N 1
ATOM 897 C CA . GLY A 1 119 ? 2.117 -3.443 16.444 1.00 91.00 119 GLY A CA 1
ATOM 898 C C . GLY A 1 119 ? 1.788 -4.707 15.660 1.00 91.00 119 GLY A C 1
ATOM 899 O O . GLY A 1 119 ? 2.368 -4.931 14.599 1.00 91.00 119 GLY A O 1
ATOM 900 N N . ASP A 1 120 ? 0.810 -5.487 16.126 1.00 91.50 120 ASP A N 1
ATOM 901 C CA . ASP A 1 120 ? 0.369 -6.703 15.431 1.00 91.50 120 ASP A CA 1
ATOM 902 C C . ASP A 1 120 ? -0.123 -6.388 14.018 1.00 91.50 120 ASP A C 1
ATOM 904 O O . ASP A 1 120 ? 0.197 -7.118 13.079 1.00 91.50 120 ASP A O 1
ATOM 908 N N . PHE A 1 121 ? -0.856 -5.282 13.847 1.00 94.31 121 PHE A N 1
ATOM 909 C CA . PHE A 1 121 ? -1.327 -4.826 12.541 1.00 94.31 121 PHE A CA 1
ATOM 910 C C . PHE A 1 121 ? -0.164 -4.594 11.568 1.00 94.31 121 PHE A C 1
ATOM 912 O O . PHE A 1 121 ? -0.153 -5.127 10.456 1.00 94.31 121 PHE A O 1
ATOM 919 N N . MET A 1 122 ? 0.837 -3.828 12.003 1.00 92.38 122 MET A N 1
ATOM 920 C CA . MET A 1 122 ? 1.990 -3.464 11.180 1.00 92.38 122 MET A CA 1
ATOM 921 C C . MET A 1 122 ? 2.890 -4.666 10.889 1.00 92.38 122 MET A C 1
ATOM 923 O O . MET A 1 122 ? 3.271 -4.876 9.737 1.00 92.38 122 MET A O 1
ATOM 927 N N . HIS A 1 123 ? 3.186 -5.484 11.901 1.00 89.69 123 HIS A N 1
ATOM 928 C CA . HIS A 1 123 ? 4.049 -6.660 11.756 1.00 89.69 123 HIS A CA 1
ATOM 929 C C . HIS A 1 123 ? 3.407 -7.759 10.922 1.00 89.69 123 HIS A C 1
ATOM 931 O O . HIS A 1 123 ? 4.101 -8.382 10.127 1.00 89.69 123 HIS A O 1
ATOM 937 N N . THR A 1 124 ? 2.094 -7.970 11.032 1.00 92.62 124 THR A N 1
ATOM 938 C CA . THR A 1 124 ? 1.395 -8.967 10.207 1.00 92.62 124 THR A CA 1
ATOM 939 C C . THR A 1 124 ? 1.488 -8.609 8.725 1.00 92.62 124 THR A C 1
ATOM 941 O O . THR A 1 124 ? 1.836 -9.464 7.915 1.00 92.62 124 THR A O 1
ATOM 944 N N . LEU A 1 125 ? 1.245 -7.342 8.364 1.00 93.94 125 LEU A N 1
ATOM 945 C CA . LEU A 1 125 ? 1.353 -6.880 6.976 1.00 93.94 125 LEU A CA 1
ATOM 946 C C . LEU A 1 125 ? 2.805 -6.853 6.486 1.00 93.94 125 LEU A C 1
ATOM 948 O O . LEU A 1 125 ? 3.089 -7.309 5.382 1.00 93.94 125 LEU A O 1
ATOM 952 N N . GLY A 1 126 ? 3.732 -6.353 7.303 1.00 90.38 126 GLY A N 1
ATOM 953 C CA . GLY A 1 126 ? 5.146 -6.277 6.947 1.00 90.38 126 GLY A CA 1
ATOM 954 C C . GLY A 1 126 ? 5.810 -7.650 6.797 1.00 90.38 126 GLY A C 1
ATOM 955 O O . GLY A 1 126 ? 6.582 -7.871 5.865 1.00 90.38 126 GLY A O 1
ATOM 956 N N . ALA A 1 127 ? 5.453 -8.625 7.640 1.00 88.25 127 ALA A N 1
ATOM 957 C CA . ALA A 1 127 ? 5.972 -9.991 7.554 1.00 88.25 127 ALA A CA 1
ATOM 958 C C . ALA A 1 127 ? 5.594 -10.696 6.239 1.00 88.25 127 ALA A C 1
ATOM 960 O O . ALA A 1 127 ? 6.295 -11.614 5.808 1.00 88.25 127 ALA A O 1
ATOM 961 N N . MET A 1 128 ? 4.527 -10.254 5.559 1.00 90.75 128 MET A N 1
ATOM 962 C CA . MET A 1 128 ? 4.145 -10.788 4.249 1.00 90.75 128 MET A CA 1
ATOM 963 C C . MET A 1 128 ? 5.171 -10.472 3.150 1.00 90.75 128 MET A C 1
ATOM 965 O O . MET A 1 128 ? 5.186 -11.179 2.138 1.00 90.75 128 MET A O 1
ATOM 969 N N . CYS A 1 129 ? 6.021 -9.451 3.329 1.00 88.06 129 CYS A N 1
ATOM 970 C CA . CYS A 1 129 ? 7.032 -9.059 2.347 1.00 88.06 129 CYS A CA 1
ATOM 971 C C . CYS A 1 129 ? 8.072 -10.172 2.107 1.00 88.06 129 CYS A C 1
ATOM 973 O O . CYS A 1 129 ? 8.425 -10.447 0.959 1.00 88.06 129 CYS A O 1
ATOM 975 N N . GLY A 1 130 ? 8.501 -10.874 3.164 1.00 77.75 130 GLY A N 1
ATOM 976 C CA . GLY A 1 130 ? 9.514 -11.938 3.094 1.00 77.75 130 GLY A CA 1
ATOM 977 C C . GLY A 1 130 ? 10.857 -11.525 2.454 1.00 77.75 130 GLY A C 1
ATOM 978 O O . GLY A 1 130 ? 11.047 -10.390 2.028 1.00 77.75 130 GLY A O 1
ATOM 979 N N . GLY A 1 131 ? 11.795 -12.474 2.348 1.00 61.41 131 GLY A N 1
ATOM 980 C CA . GLY A 1 131 ? 13.081 -12.290 1.651 1.00 61.41 131 GLY A CA 1
ATOM 981 C C . GLY A 1 131 ? 14.267 -11.880 2.541 1.00 61.41 131 GLY A C 1
ATOM 982 O O . GLY A 1 131 ? 14.110 -11.606 3.726 1.00 61.41 131 GLY A O 1
ATOM 983 N N . GLU A 1 132 ? 15.475 -11.879 1.961 1.00 53.09 132 GLU A N 1
ATOM 984 C CA . GLU A 1 132 ? 16.751 -11.606 2.661 1.00 53.09 132 GLU A CA 1
ATOM 985 C C . GLU A 1 132 ? 16.949 -10.130 3.052 1.00 53.09 132 GLU A C 1
ATOM 987 O O . GLU A 1 132 ? 17.740 -9.826 3.942 1.00 53.09 132 GLU A O 1
ATOM 992 N N . VAL A 1 133 ? 16.258 -9.210 2.370 1.00 53.62 133 VAL A N 1
ATOM 993 C CA . VAL A 1 133 ? 16.398 -7.757 2.543 1.00 53.62 133 VAL A CA 1
ATOM 994 C C . VAL A 1 133 ? 15.015 -7.116 2.478 1.00 53.62 133 VAL A C 1
ATOM 996 O O . VAL A 1 133 ? 14.719 -6.387 1.541 1.00 53.62 133 VAL A O 1
ATOM 999 N N . THR A 1 134 ? 14.145 -7.380 3.454 1.00 57.31 134 THR A N 1
ATOM 1000 C CA . THR A 1 134 ? 13.015 -6.469 3.674 1.00 57.31 134 THR A CA 1
ATOM 1001 C C . THR A 1 134 ? 13.607 -5.130 4.086 1.00 57.31 134 THR A C 1
ATOM 1003 O O . THR A 1 134 ? 14.288 -5.037 5.108 1.00 57.31 134 THR A O 1
ATOM 1006 N N . SER A 1 135 ? 13.377 -4.092 3.287 1.00 59.81 135 SER A N 1
ATOM 1007 C CA . SER A 1 135 ? 13.810 -2.731 3.608 1.00 59.81 135 SER A CA 1
ATOM 1008 C C . SER A 1 135 ? 13.167 -2.216 4.900 1.00 59.81 135 SER A C 1
ATOM 1010 O O . SER A 1 135 ? 13.638 -1.229 5.463 1.00 59.81 135 SER A O 1
ATOM 1012 N N . GLY A 1 136 ? 12.117 -2.892 5.381 1.00 71.56 136 GLY A N 1
ATOM 1013 C CA . GLY A 1 136 ? 11.390 -2.506 6.577 1.00 71.56 136 GLY A CA 1
ATOM 1014 C C . GLY A 1 136 ? 10.651 -1.198 6.346 1.00 71.56 136 GLY A C 1
ATOM 1015 O O . GLY A 1 136 ? 10.364 -0.494 7.306 1.00 71.56 136 GLY A O 1
ATOM 1016 N N . THR A 1 137 ? 10.387 -0.820 5.088 1.00 82.69 137 THR A N 1
ATOM 1017 C CA . THR A 1 137 ? 9.844 0.493 4.735 1.00 82.69 137 THR A CA 1
ATOM 1018 C C . THR A 1 137 ? 8.374 0.413 4.375 1.00 82.69 137 THR A C 1
ATOM 1020 O O . THR A 1 137 ? 7.918 -0.491 3.678 1.00 82.69 137 THR A O 1
ATOM 1023 N N . LEU A 1 138 ? 7.604 1.360 4.902 1.00 86.56 138 LEU A N 1
ATOM 1024 C CA . LEU A 1 138 ? 6.211 1.589 4.557 1.00 86.56 138 LEU A CA 1
ATOM 1025 C C . LEU A 1 138 ? 6.113 2.960 3.905 1.00 86.56 138 LEU A C 1
ATOM 1027 O O . LEU A 1 138 ? 6.616 3.947 4.441 1.00 86.56 138 LEU A O 1
ATOM 1031 N N . ILE A 1 139 ? 5.415 3.024 2.777 1.00 89.00 139 ILE A N 1
ATOM 1032 C CA . ILE A 1 139 ? 5.068 4.278 2.121 1.00 89.00 139 ILE A CA 1
ATOM 1033 C C . ILE A 1 139 ? 3.547 4.464 2.173 1.00 89.00 139 ILE A C 1
ATOM 1035 O O . ILE A 1 139 ? 2.818 3.679 1.571 1.00 89.00 139 ILE A O 1
ATOM 1039 N N . ASP A 1 140 ? 3.066 5.508 2.860 1.00 89.56 140 ASP A N 1
ATOM 1040 C CA . ASP A 1 140 ? 1.678 5.993 2.771 1.00 89.56 140 ASP A CA 1
ATOM 1041 C C . ASP A 1 140 ? 1.562 6.906 1.551 1.00 89.56 140 ASP A C 1
ATOM 1043 O O . ASP A 1 140 ? 1.897 8.090 1.604 1.00 89.56 140 ASP A O 1
ATOM 1047 N N . ILE A 1 141 ? 1.134 6.348 0.422 1.00 86.44 141 ILE A N 1
ATOM 1048 C CA . ILE A 1 141 ? 1.054 7.063 -0.851 1.00 86.44 141 ILE A CA 1
ATOM 1049 C C . ILE A 1 141 ? -0.286 7.791 -0.933 1.00 86.44 141 ILE A C 1
ATOM 1051 O O . ILE A 1 141 ? -1.298 7.219 -1.343 1.00 86.44 141 ILE A O 1
ATOM 1055 N N . SER A 1 142 ? -0.289 9.079 -0.598 1.00 82.00 142 SER A N 1
ATOM 1056 C CA . SER A 1 142 ? -1.453 9.947 -0.793 1.00 82.00 142 SER A CA 1
ATOM 1057 C C . SER A 1 142 ? -1.442 10.557 -2.196 1.00 82.00 142 SER A C 1
ATOM 1059 O O . SER A 1 142 ? -0.389 10.864 -2.754 1.00 82.00 142 SER A O 1
ATOM 1061 N N . SER A 1 143 ? -2.616 10.723 -2.800 1.00 65.06 143 SER A N 1
ATOM 1062 C CA . SER A 1 143 ? -2.713 11.082 -4.224 1.00 65.06 143 SER A CA 1
ATOM 1063 C C . SER A 1 143 ? -3.600 12.293 -4.514 1.00 65.06 143 SER A C 1
ATOM 1065 O O . SER A 1 143 ? -3.952 12.536 -5.666 1.00 65.06 143 SER A O 1
ATOM 1067 N N . ILE A 1 144 ? -3.875 13.131 -3.505 1.00 61.12 144 ILE A N 1
ATOM 1068 C CA . ILE A 1 144 ? -4.714 14.338 -3.648 1.00 61.12 144 ILE A CA 1
ATOM 1069 C C . ILE A 1 144 ? -4.187 15.281 -4.751 1.00 61.12 144 ILE A C 1
ATOM 1071 O O . ILE A 1 144 ? -4.976 15.867 -5.490 1.00 61.12 144 ILE A O 1
ATOM 1075 N N . ALA A 1 145 ? -2.865 15.382 -4.929 1.00 55.22 145 ALA A N 1
ATOM 1076 C CA . ALA A 1 145 ? -2.262 16.179 -6.003 1.00 55.22 145 ALA A CA 1
ATOM 1077 C C . ALA A 1 145 ? -2.262 15.481 -7.383 1.00 55.22 145 ALA A C 1
ATOM 1079 O O . ALA A 1 145 ? -2.283 16.158 -8.412 1.00 55.22 145 ALA A O 1
ATOM 1080 N N . LEU A 1 146 ? -2.260 14.142 -7.418 1.00 56.34 146 LEU A N 1
ATOM 1081 C CA . LEU A 1 146 ? -2.134 13.326 -8.637 1.00 56.34 146 LEU A CA 1
ATOM 1082 C C . LEU A 1 146 ? -3.483 12.938 -9.257 1.00 56.34 146 LEU A C 1
ATOM 1084 O O . LEU A 1 146 ? -3.548 12.689 -10.456 1.00 56.34 146 LEU A O 1
ATOM 1088 N N . ALA A 1 147 ? -4.577 12.970 -8.489 1.00 56.81 147 ALA A N 1
ATOM 1089 C CA . ALA A 1 147 ? -5.924 12.650 -8.973 1.00 56.81 147 ALA A CA 1
ATOM 1090 C C . ALA A 1 147 ? -6.416 13.568 -10.115 1.00 56.81 147 ALA A C 1
ATOM 1092 O O . ALA A 1 147 ? -7.406 13.269 -10.777 1.00 56.81 147 ALA A O 1
ATOM 1093 N N . ARG A 1 148 ? -5.737 14.700 -10.359 1.00 54.12 148 ARG A N 1
ATOM 1094 C CA . ARG A 1 148 ? -6.165 15.735 -11.312 1.00 54.12 148 ARG A CA 1
ATOM 1095 C C . ARG A 1 148 ? -5.578 15.610 -12.721 1.00 54.12 148 ARG A C 1
ATOM 1097 O O . ARG A 1 148 ? -5.998 16.374 -13.588 1.00 54.12 148 ARG A O 1
ATOM 1104 N N . LYS A 1 149 ? -4.633 14.698 -12.988 1.00 56.88 149 LYS A N 1
ATOM 1105 C CA . LYS A 1 149 ? -4.063 14.510 -14.338 1.00 56.88 149 LYS A CA 1
ATOM 1106 C C . LYS A 1 149 ? -3.728 13.045 -14.611 1.00 56.88 149 LYS A C 1
ATOM 1108 O O . LYS A 1 149 ? -3.008 12.430 -13.834 1.00 56.88 149 LYS A O 1
ATOM 1113 N N . LYS A 1 150 ? -4.174 12.526 -15.762 1.00 57.59 150 LYS A N 1
ATOM 1114 C CA . LYS A 1 150 ? -3.680 11.259 -16.318 1.00 57.59 150 LYS A CA 1
ATOM 1115 C C . LYS A 1 150 ? -2.223 11.464 -16.742 1.00 57.59 150 LYS A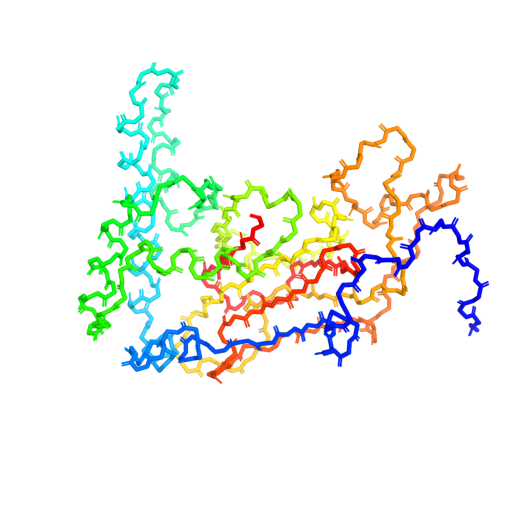 C 1
ATOM 1117 O O . LYS A 1 150 ? -1.960 11.972 -17.830 1.00 57.59 150 LYS A O 1
ATOM 1122 N N . ALA A 1 151 ? -1.283 11.173 -15.850 1.00 58.06 151 ALA A N 1
ATOM 1123 C CA . ALA A 1 151 ? 0.121 11.072 -16.224 1.00 58.06 151 ALA A CA 1
ATOM 1124 C C . ALA A 1 151 ? 0.317 9.792 -17.059 1.00 58.06 151 ALA A C 1
ATOM 1126 O O . ALA A 1 151 ? -0.387 8.808 -16.813 1.00 58.06 151 ALA A O 1
ATOM 1127 N N . PRO A 1 152 ? 1.224 9.781 -18.053 1.00 69.75 152 PRO A N 1
ATOM 1128 C CA . PRO A 1 152 ? 1.623 8.532 -18.694 1.00 69.75 152 PRO A CA 1
ATOM 1129 C C . PRO A 1 152 ? 2.117 7.549 -17.628 1.00 69.75 152 PRO A C 1
ATOM 1131 O O . PRO A 1 152 ? 2.715 7.964 -16.631 1.00 69.75 152 PRO A O 1
ATOM 1134 N N . HIS A 1 153 ? 1.843 6.257 -17.825 1.00 80.00 153 HIS A N 1
ATOM 1135 C CA . HIS A 1 153 ? 2.382 5.231 -16.940 1.00 80.00 153 HIS A CA 1
ATOM 1136 C C . HIS A 1 153 ? 3.906 5.345 -16.922 1.00 80.00 153 HIS A C 1
ATOM 1138 O O . HIS A 1 153 ? 4.538 5.366 -17.972 1.00 80.00 153 HIS A O 1
ATOM 1144 N N . SER A 1 154 ? 4.451 5.463 -15.716 1.00 88.25 154 SER A N 1
ATOM 1145 C CA . SER A 1 154 ? 5.877 5.356 -15.426 1.00 88.25 154 SER A CA 1
ATOM 1146 C C . SER A 1 154 ? 6.085 3.950 -14.882 1.00 88.25 154 SER A C 1
ATOM 1148 O O . SER A 1 154 ? 5.795 3.702 -13.705 1.00 88.25 154 SER A O 1
ATOM 1150 N N . TRP A 1 155 ? 6.435 3.004 -15.749 1.00 93.62 155 TRP A N 1
ATOM 1151 C CA . TRP A 1 155 ? 6.566 1.598 -15.366 1.00 93.62 155 TRP A CA 1
ATOM 1152 C C . TRP A 1 155 ? 7.907 1.359 -14.690 1.00 93.62 155 TRP A C 1
ATOM 1154 O O . TRP A 1 155 ? 8.950 1.706 -15.238 1.00 93.62 155 TRP A O 1
ATOM 1164 N N . HIS A 1 156 ? 7.897 0.763 -13.501 1.00 93.62 156 HIS A N 1
ATOM 1165 C CA . HIS A 1 156 ? 9.136 0.518 -12.770 1.00 93.62 156 HIS A CA 1
ATOM 1166 C C . HIS A 1 156 ? 9.072 -0.691 -11.833 1.00 93.62 156 HIS A C 1
ATOM 1168 O O . HIS A 1 156 ? 7.989 -1.188 -11.517 1.00 93.62 156 HIS A O 1
ATOM 1174 N N . GLN A 1 157 ? 10.251 -1.146 -11.407 1.00 92.94 157 GLN A N 1
ATOM 1175 C CA . GLN A 1 157 ? 10.463 -1.973 -10.212 1.00 92.94 157 GLN A CA 1
ATOM 1176 C C . GLN A 1 157 ? 11.030 -1.075 -9.114 1.00 92.94 157 GLN A C 1
ATOM 1178 O O . GLN A 1 157 ? 11.860 -0.211 -9.413 1.00 92.94 157 GLN A O 1
ATOM 1183 N N . ASP A 1 158 ? 10.619 -1.268 -7.861 1.00 87.88 158 ASP A N 1
ATOM 1184 C CA . ASP A 1 158 ? 11.166 -0.466 -6.758 1.00 87.88 158 ASP A CA 1
ATOM 1185 C C . ASP A 1 158 ? 12.611 -0.877 -6.429 1.00 87.88 158 ASP A C 1
ATOM 1187 O O . ASP A 1 158 ? 13.445 -0.019 -6.138 1.00 87.88 158 ASP A O 1
ATOM 1191 N N . SER A 1 159 ? 12.924 -2.175 -6.501 1.00 85.62 159 SER A N 1
ATOM 1192 C CA . SER A 1 159 ? 14.261 -2.710 -6.214 1.00 85.62 159 SER A CA 1
ATOM 1193 C C . SER A 1 159 ? 14.720 -3.819 -7.170 1.00 85.62 159 SER A C 1
ATOM 1195 O O . SER A 1 159 ? 15.919 -4.094 -7.268 1.00 85.62 159 SER A O 1
ATOM 1197 N N . GLY A 1 160 ? 13.792 -4.488 -7.859 1.00 86.12 160 GLY A N 1
ATOM 1198 C CA . GLY A 1 160 ? 14.063 -5.670 -8.677 1.00 86.12 160 GLY A CA 1
ATOM 1199 C C . GLY A 1 160 ? 14.483 -6.896 -7.854 1.00 86.12 160 GLY A C 1
ATOM 1200 O O . GLY A 1 160 ? 14.987 -7.868 -8.410 1.00 86.12 160 GLY A O 1
ATOM 1201 N N . LEU A 1 161 ? 14.321 -6.866 -6.526 1.00 85.25 161 LEU A N 1
ATOM 1202 C CA . LEU A 1 161 ? 14.699 -7.968 -5.637 1.00 85.25 161 LEU A CA 1
ATOM 1203 C C . LEU A 1 161 ? 13.592 -9.025 -5.537 1.00 85.25 161 LEU A C 1
ATOM 1205 O O . LEU A 1 161 ? 12.407 -8.736 -5.718 1.00 85.25 161 LEU A O 1
ATOM 1209 N N . ARG A 1 162 ? 13.972 -10.264 -5.189 1.00 86.69 162 ARG A N 1
ATOM 1210 C CA . ARG A 1 162 ? 13.051 -11.374 -4.870 1.00 86.69 1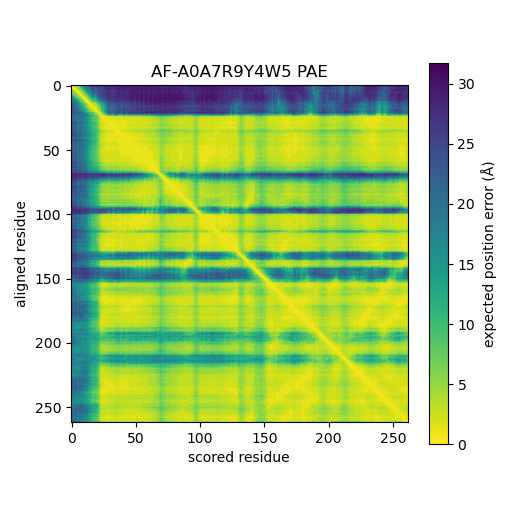62 ARG A CA 1
ATOM 1211 C C . ARG A 1 162 ? 12.373 -11.175 -3.504 1.00 86.69 162 ARG A C 1
ATOM 1213 O O . ARG A 1 162 ? 12.442 -12.032 -2.631 1.00 86.69 162 ARG A O 1
ATOM 1220 N N . GLN A 1 163 ? 11.737 -10.027 -3.324 1.00 85.81 163 GLN A N 1
ATOM 1221 C CA . GLN A 1 163 ? 10.914 -9.679 -2.171 1.00 85.81 163 GLN A CA 1
ATOM 1222 C C . GLN A 1 163 ? 9.484 -9.425 -2.637 1.00 85.81 163 GLN A C 1
ATOM 1224 O O . GLN A 1 163 ? 9.256 -9.072 -3.801 1.00 85.81 163 GLN A O 1
ATOM 1229 N N . ARG A 1 164 ? 8.512 -9.599 -1.745 1.00 90.94 164 ARG A N 1
ATOM 1230 C CA . ARG A 1 164 ? 7.136 -9.209 -2.037 1.00 90.94 164 ARG A CA 1
ATOM 1231 C C . ARG A 1 164 ? 6.937 -7.745 -1.690 1.00 90.94 164 ARG A C 1
ATOM 1233 O O . ARG A 1 164 ? 7.262 -7.310 -0.593 1.00 90.94 164 ARG A O 1
ATOM 1240 N N . THR A 1 165 ? 6.323 -7.026 -2.613 1.00 92.69 165 THR A N 1
ATOM 1241 C CA . THR A 1 165 ? 5.674 -5.754 -2.325 1.00 92.69 165 THR A CA 1
ATOM 1242 C C . THR A 1 165 ? 4.264 -6.062 -1.848 1.00 92.69 165 THR A C 1
ATOM 1244 O O . THR A 1 165 ? 3.525 -6.779 -2.529 1.00 92.69 165 THR A O 1
ATOM 1247 N N . VAL A 1 166 ? 3.888 -5.532 -0.685 1.00 95.31 166 VAL A N 1
ATOM 1248 C CA . VAL A 1 166 ? 2.563 -5.736 -0.082 1.00 95.31 166 VAL A CA 1
ATOM 1249 C C . VAL A 1 166 ? 1.834 -4.402 -0.026 1.00 95.31 166 VAL A C 1
ATOM 1251 O O . VAL A 1 166 ? 2.374 -3.392 0.417 1.00 95.31 166 VAL A O 1
ATOM 1254 N N . LEU A 1 167 ? 0.604 -4.389 -0.519 1.00 97.44 167 LEU A N 1
ATOM 1255 C CA . LEU A 1 167 ? -0.211 -3.206 -0.725 1.00 97.44 167 LEU A CA 1
ATOM 1256 C C . LEU A 1 167 ? -1.507 -3.317 0.074 1.00 97.44 167 LEU A C 1
ATOM 1258 O O . LEU A 1 167 ? -2.310 -4.194 -0.221 1.00 97.44 167 LEU A O 1
ATOM 1262 N N . LEU A 1 168 ? -1.758 -2.401 1.006 1.00 98.44 168 LEU A N 1
ATOM 1263 C CA . LEU A 1 168 ? -3.058 -2.247 1.667 1.00 98.44 168 LEU A CA 1
ATOM 1264 C C . LEU A 1 168 ? -3.823 -1.064 1.055 1.00 98.44 168 LEU A C 1
ATOM 1266 O O . LEU A 1 168 ? -3.326 0.067 1.013 1.00 98.44 168 LEU A O 1
ATOM 1270 N N . GLY A 1 169 ? -5.033 -1.338 0.565 1.00 97.56 169 GLY A N 1
ATOM 1271 C CA . GLY A 1 169 ? -5.879 -0.370 -0.130 1.00 97.56 169 GLY A CA 1
ATOM 1272 C C . GLY A 1 169 ? -6.733 0.496 0.801 1.00 97.56 169 GLY A C 1
ATOM 1273 O O . GLY A 1 169 ? -7.353 -0.006 1.737 1.00 97.56 169 GLY A O 1
ATOM 1274 N N . PHE A 1 170 ? -6.821 1.796 0.497 1.00 97.38 170 PHE A N 1
ATOM 1275 C CA . PHE A 1 170 ? -7.715 2.749 1.168 1.00 97.38 170 PHE A CA 1
ATOM 1276 C C . PHE A 1 170 ? -8.683 3.359 0.141 1.00 97.38 170 PHE A C 1
ATOM 1278 O O . PHE A 1 170 ? -8.391 4.440 -0.386 1.00 97.38 170 PHE A O 1
ATOM 1285 N N . PRO A 1 171 ? -9.796 2.686 -0.206 1.00 95.69 171 PRO A N 1
ATOM 1286 C CA . PRO A 1 171 ? -10.784 3.241 -1.130 1.00 95.69 171 PRO A CA 1
ATOM 1287 C C . PRO A 1 171 ? -11.411 4.529 -0.579 1.00 95.69 171 PRO A C 1
ATOM 1289 O O . PRO A 1 171 ? -11.539 4.703 0.636 1.00 95.69 171 PRO A O 1
ATOM 1292 N N . ILE A 1 172 ? -11.801 5.425 -1.493 1.00 91.38 172 ILE A N 1
ATOM 1293 C CA . ILE A 1 172 ? -12.421 6.726 -1.164 1.00 91.38 172 ILE A CA 1
ATOM 1294 C C . ILE A 1 172 ? -13.805 6.552 -0.534 1.00 91.38 172 ILE A C 1
ATOM 1296 O O . ILE A 1 172 ? -14.182 7.316 0.350 1.00 91.38 172 ILE A O 1
ATOM 1300 N N . GLU A 1 173 ? -14.554 5.552 -0.982 1.00 94.31 173 GLU A N 1
ATOM 1301 C CA . GLU A 1 173 ? -15.918 5.280 -0.539 1.00 94.31 173 GLU A CA 1
ATOM 1302 C C . GLU A 1 173 ? -16.028 3.901 0.109 1.00 94.31 173 GLU A C 1
ATOM 1304 O O . GLU A 1 173 ? -15.175 3.034 -0.091 1.00 94.31 173 GLU A O 1
ATOM 1309 N N . ASP A 1 174 ? -17.058 3.736 0.933 1.00 97.69 174 ASP A N 1
ATOM 1310 C CA . ASP A 1 174 ? -17.396 2.459 1.555 1.00 97.69 174 ASP A CA 1
ATOM 1311 C C . ASP A 1 174 ? -18.000 1.497 0.530 1.00 97.69 174 ASP A C 1
ATOM 1313 O O . ASP A 1 174 ? -18.634 1.930 -0.435 1.00 97.69 174 ASP A O 1
ATOM 1317 N N . ALA A 1 175 ? -17.804 0.195 0.747 1.00 97.19 175 ALA A N 1
ATOM 1318 C CA . ALA A 1 175 ? -18.231 -0.878 -0.150 1.00 97.19 175 ALA A CA 1
ATOM 1319 C C . ALA A 1 175 ? -17.756 -0.682 -1.605 1.00 97.19 175 ALA A C 1
ATOM 1321 O O . ALA A 1 175 ? -18.447 -1.054 -2.559 1.00 97.19 175 ALA A O 1
ATOM 1322 N N . TYR A 1 176 ? -16.584 -0.062 -1.785 1.00 96.56 176 TYR A N 1
ATOM 1323 C CA . TYR A 1 176 ? -16.010 0.161 -3.105 1.00 96.56 176 TYR A CA 1
ATOM 1324 C C . TYR A 1 176 ? -15.666 -1.171 -3.777 1.00 96.56 176 TYR A C 1
ATOM 1326 O O . TYR A 1 176 ? -15.037 -2.044 -3.181 1.00 96.56 176 TYR A O 1
ATOM 1334 N N . ASP A 1 177 ? -16.017 -1.305 -5.054 1.00 96.12 177 ASP A N 1
ATOM 1335 C CA . ASP A 1 177 ? -15.689 -2.485 -5.849 1.00 96.12 177 ASP A CA 1
ATOM 1336 C C . ASP A 1 177 ? -15.228 -2.077 -7.256 1.00 96.12 177 ASP A C 1
ATOM 1338 O O . ASP A 1 177 ? -16.027 -1.787 -8.154 1.00 96.12 177 ASP A O 1
ATOM 1342 N N . GLY A 1 178 ? -13.912 -2.027 -7.460 1.00 92.75 178 GLY A N 1
ATOM 1343 C CA . GLY A 1 178 ? -13.342 -1.459 -8.676 1.00 92.75 178 GLY A CA 1
ATOM 1344 C C . GLY A 1 178 ? -11.818 -1.390 -8.714 1.00 92.75 178 GLY A C 1
ATOM 1345 O O . GLY A 1 178 ? -11.114 -1.752 -7.774 1.00 92.75 1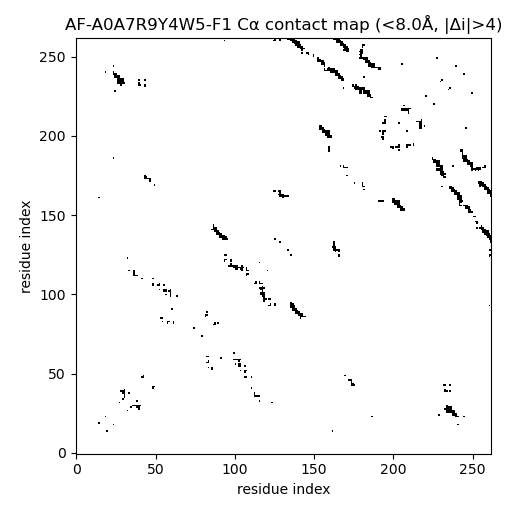78 GLY A O 1
ATOM 1346 N N . ALA A 1 179 ? -11.292 -0.954 -9.856 1.00 91.50 179 ALA A N 1
ATOM 1347 C CA . ALA A 1 179 ? -9.865 -0.706 -10.047 1.00 91.50 179 ALA A CA 1
ATOM 1348 C C . ALA A 1 179 ? -9.490 0.719 -9.610 1.00 91.50 179 ALA A C 1
ATOM 1350 O O . ALA A 1 179 ? -10.344 1.580 -9.454 1.00 91.50 179 ALA A O 1
ATOM 1351 N N . GLY A 1 180 ? -8.197 1.003 -9.460 1.00 89.81 180 GLY A N 1
ATOM 1352 C CA . GLY A 1 180 ? -7.731 2.353 -9.115 1.00 89.81 180 GLY A CA 1
ATOM 1353 C C . GLY A 1 180 ? -7.411 2.566 -7.640 1.00 89.81 180 GLY A C 1
ATOM 1354 O O . GLY A 1 180 ? -6.842 3.600 -7.285 1.00 89.81 180 GLY A O 1
ATOM 1355 N N . VAL A 1 181 ? -7.705 1.576 -6.792 1.00 94.00 181 VAL A N 1
ATOM 1356 C CA . VAL A 1 181 ? -7.169 1.507 -5.427 1.00 94.00 181 VAL A CA 1
ATOM 1357 C C . VAL A 1 181 ? -5.739 0.982 -5.434 1.00 94.00 181 VAL A C 1
ATOM 1359 O O . VAL A 1 181 ? -4.878 1.551 -4.776 1.00 94.00 181 VAL A O 1
ATOM 1362 N N . PHE A 1 182 ? -5.441 -0.060 -6.207 1.00 95.00 182 PHE A N 1
ATOM 1363 C CA . PHE A 1 182 ? -4.090 -0.611 -6.329 1.00 95.00 182 PHE A CA 1
ATOM 1364 C C . PHE A 1 182 ? -3.367 -0.085 -7.574 1.00 95.00 182 PHE A C 1
ATOM 1366 O O . PHE A 1 182 ? -3.968 0.525 -8.460 1.00 95.00 182 PHE A O 1
ATOM 1373 N N . THR A 1 183 ? -2.051 -0.286 -7.625 1.00 93.19 183 THR A N 1
ATOM 1374 C CA . THR A 1 183 ? -1.232 0.002 -8.811 1.00 93.19 183 THR A CA 1
ATOM 1375 C C . THR A 1 183 ? -1.555 -0.968 -9.941 1.00 93.19 183 THR A C 1
ATOM 1377 O O . THR A 1 183 ? -1.880 -2.128 -9.688 1.00 93.19 183 THR A O 1
ATOM 1380 N N . HIS A 1 184 ? -1.417 -0.522 -11.189 1.00 92.94 184 HIS A N 1
ATOM 1381 C CA . HIS A 1 184 ? -1.348 -1.455 -12.309 1.00 92.94 184 HIS A CA 1
ATOM 1382 C C . HIS A 1 184 ? -0.065 -2.266 -12.226 1.00 92.94 184 HIS A C 1
ATOM 1384 O O . HIS A 1 184 ? 0.945 -1.768 -11.724 1.00 92.94 184 HIS A O 1
ATOM 1390 N N . VAL A 1 185 ? -0.103 -3.487 -12.750 1.00 95.50 185 VAL A N 1
ATOM 1391 C CA . VAL A 1 185 ? 1.055 -4.378 -12.760 1.00 95.50 185 VAL A CA 1
ATOM 1392 C C . VAL A 1 185 ? 1.173 -5.132 -14.075 1.00 95.50 185 VAL A C 1
ATOM 1394 O O . VAL A 1 185 ? 0.181 -5.385 -14.759 1.00 95.50 185 VAL A O 1
ATOM 1397 N N . VAL A 1 186 ? 2.397 -5.501 -14.421 1.00 94.12 186 VAL A N 1
ATOM 1398 C CA . VAL A 1 186 ? 2.737 -6.286 -15.604 1.00 94.12 186 VAL A CA 1
ATOM 1399 C C . VAL A 1 186 ? 3.647 -7.421 -15.162 1.00 94.12 186 VAL A C 1
ATOM 1401 O O . VAL A 1 186 ? 4.699 -7.188 -14.563 1.00 94.12 186 VAL A O 1
ATOM 1404 N N . LYS A 1 187 ? 3.242 -8.650 -15.498 1.00 93.19 187 LYS A N 1
ATOM 1405 C CA . LYS A 1 187 ? 4.040 -9.846 -15.235 1.00 93.19 187 LYS A CA 1
ATOM 1406 C C . LYS A 1 187 ? 5.197 -9.922 -16.216 1.00 93.19 187 LYS A C 1
ATOM 1408 O O . LYS A 1 187 ? 4.983 -10.025 -17.424 1.00 93.19 187 LYS A O 1
ATOM 1413 N N . LEU A 1 188 ? 6.406 -9.960 -15.681 1.00 90.69 188 LEU A N 1
ATOM 1414 C CA . LEU A 1 188 ? 7.600 -10.267 -16.446 1.00 90.69 188 LEU A CA 1
ATOM 1415 C C . LEU A 1 188 ? 7.773 -11.780 -16.579 1.00 90.69 188 LEU A C 1
ATOM 1417 O O . LEU A 1 188 ? 7.426 -12.554 -15.684 1.00 90.69 188 LEU A O 1
ATOM 1421 N N . SER A 1 189 ? 8.321 -12.208 -17.712 1.00 85.69 189 SER A N 1
ATOM 1422 C CA . SER A 1 189 ? 8.704 -13.606 -17.919 1.00 85.69 189 SER A CA 1
ATOM 1423 C C . SER A 1 189 ? 9.990 -13.978 -17.181 1.00 85.69 189 SER A C 1
ATOM 1425 O O . SER A 1 189 ? 10.206 -15.156 -16.927 1.00 85.69 189 SER A O 1
ATOM 1427 N N . ASN A 1 190 ? 10.829 -12.990 -16.854 1.00 84.75 190 ASN A N 1
ATOM 1428 C CA . ASN A 1 190 ? 12.127 -13.148 -16.205 1.00 84.75 190 ASN A CA 1
ATOM 1429 C C . ASN A 1 190 ? 12.428 -11.909 -15.349 1.00 84.75 190 ASN A C 1
ATOM 1431 O O . ASN A 1 190 ? 11.815 -10.859 -15.542 1.00 84.75 190 ASN A O 1
ATOM 1435 N N . GLU A 1 191 ? 13.404 -12.021 -14.454 1.00 87.50 191 GLU A N 1
ATOM 1436 C CA . GLU A 1 191 ? 13.919 -10.875 -13.700 1.00 87.50 191 GLU A CA 1
ATOM 1437 C C . GLU A 1 191 ? 14.650 -9.893 -14.619 1.00 87.50 191 GLU A C 1
ATOM 1439 O O . GLU A 1 191 ? 15.355 -10.304 -15.546 1.00 87.50 191 GLU A O 1
ATOM 1444 N N . LEU A 1 192 ? 14.519 -8.593 -14.346 1.00 83.75 192 LEU A N 1
ATOM 1445 C CA . LEU A 1 192 ? 15.347 -7.585 -15.006 1.00 83.75 192 LEU A CA 1
ATOM 1446 C C . LEU A 1 192 ? 16.666 -7.446 -14.247 1.00 83.75 192 LEU A C 1
ATOM 1448 O O . LEU A 1 192 ? 16.695 -7.316 -13.025 1.00 83.75 192 LEU A O 1
ATOM 1452 N N . SER A 1 193 ? 17.774 -7.441 -14.982 1.00 77.25 193 SER A N 1
ATOM 1453 C CA . SER A 1 193 ? 19.061 -7.021 -14.426 1.00 77.25 193 SER A CA 1
ATOM 1454 C C . SER A 1 193 ? 19.126 -5.496 -14.448 1.00 77.25 193 SER A C 1
ATOM 1456 O O . SER A 1 193 ? 18.788 -4.926 -15.478 1.00 77.25 193 SER A O 1
ATOM 1458 N N . PRO A 1 194 ? 19.567 -4.805 -13.383 1.00 75.62 194 PRO A N 1
ATOM 1459 C CA . PRO A 1 194 ? 19.746 -3.356 -13.435 1.00 75.62 194 PRO A CA 1
ATOM 1460 C C . PRO A 1 194 ? 20.655 -2.934 -14.601 1.00 75.62 194 PRO A C 1
ATOM 1462 O O . PRO A 1 194 ? 21.594 -3.656 -14.944 1.00 75.62 194 PRO A O 1
ATOM 1465 N N . ASN A 1 195 ? 20.412 -1.748 -15.175 1.00 74.50 195 ASN A N 1
ATOM 1466 C CA . ASN A 1 195 ? 21.266 -1.194 -16.235 1.00 74.50 195 ASN A CA 1
ATOM 1467 C C . ASN A 1 195 ? 22.755 -1.196 -15.816 1.00 74.50 195 ASN A C 1
ATOM 1469 O O . ASN A 1 195 ? 23.052 -0.988 -14.631 1.00 74.50 195 ASN A O 1
ATOM 1473 N N . PRO A 1 196 ? 23.705 -1.347 -16.762 1.00 73.75 196 PRO A N 1
ATOM 1474 C CA . PRO A 1 196 ? 25.135 -1.318 -16.462 1.00 73.75 196 PRO A CA 1
ATOM 1475 C C . PRO A 1 196 ? 25.535 -0.127 -15.577 1.00 73.75 196 PRO A C 1
ATOM 1477 O O . PRO A 1 196 ? 25.162 1.017 -15.833 1.00 73.75 196 PRO A O 1
ATOM 1480 N N . GLY A 1 197 ? 26.290 -0.402 -14.509 1.00 75.25 197 GLY A N 1
ATOM 1481 C CA . GLY A 1 197 ? 26.716 0.609 -13.534 1.00 75.25 197 GLY A CA 1
ATOM 1482 C C . GLY A 1 197 ? 25.707 0.909 -12.417 1.00 75.25 197 GLY A C 1
ATOM 1483 O O . GLY A 1 197 ? 26.009 1.719 -11.541 1.00 75.25 197 GLY A O 1
ATOM 1484 N N . ARG A 1 198 ? 24.535 0.260 -12.396 1.00 77.88 198 ARG A N 1
ATOM 1485 C CA . ARG A 1 198 ? 23.603 0.297 -11.258 1.00 77.88 198 ARG A CA 1
ATOM 1486 C C . ARG A 1 198 ? 23.838 -0.883 -10.317 1.00 77.88 198 ARG A C 1
ATOM 1488 O O . ARG A 1 198 ? 24.149 -1.990 -10.746 1.00 77.88 198 ARG A O 1
ATOM 1495 N N . SER A 1 199 ? 23.683 -0.638 -9.019 1.00 81.25 199 SER A N 1
ATOM 1496 C CA . SER A 1 199 ? 23.733 -1.685 -8.001 1.00 81.25 199 SER A CA 1
ATOM 1497 C C . SER A 1 199 ? 22.464 -2.540 -8.025 1.00 81.25 199 SER A C 1
ATOM 1499 O O . SER A 1 199 ? 21.382 -2.059 -8.363 1.00 81.25 199 SER A O 1
ATOM 1501 N N . ARG A 1 200 ? 22.581 -3.799 -7.588 1.00 80.62 200 ARG A N 1
ATOM 1502 C CA . ARG A 1 200 ? 21.424 -4.632 -7.225 1.00 80.62 200 ARG A CA 1
ATOM 1503 C C . ARG A 1 200 ? 20.554 -3.877 -6.207 1.00 80.62 200 ARG A C 1
ATOM 1505 O O . ARG A 1 200 ? 21.099 -3.235 -5.312 1.00 80.62 200 ARG A O 1
ATOM 1512 N N . GLY A 1 201 ? 19.230 -3.932 -6.356 1.00 80.31 201 GLY A N 1
ATOM 1513 C CA . GLY A 1 201 ? 18.301 -3.179 -5.503 1.00 80.31 201 GLY A CA 1
ATOM 1514 C C . GLY A 1 201 ? 17.985 -1.760 -5.990 1.00 80.31 201 GLY A C 1
ATOM 1515 O O . GLY A 1 201 ? 17.207 -1.068 -5.343 1.00 80.31 201 GLY A O 1
ATOM 1516 N N . ALA A 1 202 ? 18.590 -1.295 -7.089 1.00 84.69 202 ALA A N 1
ATOM 1517 C CA . ALA A 1 202 ? 18.253 -0.000 -7.671 1.00 84.69 202 ALA A CA 1
ATOM 1518 C C . ALA A 1 202 ? 16.916 -0.052 -8.424 1.00 84.69 202 ALA A C 1
ATOM 1520 O O . ALA A 1 202 ? 16.603 -1.052 -9.068 1.00 84.69 202 ALA A O 1
ATOM 1521 N N . ILE A 1 203 ? 16.189 1.069 -8.407 1.00 87.62 203 ILE A N 1
ATOM 1522 C CA . ILE A 1 203 ? 14.972 1.261 -9.205 1.00 87.62 203 ILE A CA 1
ATOM 1523 C C . ILE A 1 203 ? 15.281 0.990 -10.681 1.00 87.62 203 ILE A C 1
ATOM 1525 O O . ILE A 1 203 ? 16.245 1.531 -11.238 1.00 87.62 203 ILE A O 1
ATOM 1529 N N . VAL A 1 204 ? 14.428 0.190 -11.317 1.00 88.44 204 VAL A N 1
ATOM 1530 C CA . VAL A 1 204 ? 14.457 -0.057 -12.762 1.00 88.44 204 VAL A CA 1
ATOM 1531 C C . VAL A 1 204 ? 13.290 0.689 -13.386 1.00 88.44 204 VAL A C 1
ATOM 1533 O O . VAL A 1 204 ? 12.144 0.346 -13.128 1.00 88.44 204 VAL A O 1
ATOM 1536 N N . GLU A 1 205 ? 13.569 1.702 -14.203 1.00 90.62 205 GLU A N 1
ATOM 1537 C CA . GLU A 1 205 ? 12.557 2.442 -14.968 1.00 90.62 205 GLU A CA 1
ATOM 1538 C C . GLU A 1 205 ? 12.473 1.846 -16.375 1.00 90.62 205 GLU A C 1
ATOM 1540 O O . GLU A 1 205 ? 13.457 1.885 -17.117 1.00 90.62 205 GLU A O 1
ATOM 1545 N N . TRP A 1 206 ? 11.315 1.303 -16.753 1.00 90.75 206 TRP A N 1
ATOM 1546 C CA . TRP A 1 206 ? 11.124 0.607 -18.027 1.00 90.75 206 TRP A CA 1
ATOM 1547 C C . TRP A 1 206 ? 11.487 1.493 -19.212 1.00 90.75 206 TRP A C 1
ATOM 1549 O O . TRP A 1 206 ? 12.236 1.084 -20.087 1.00 90.75 206 TRP A O 1
ATOM 1559 N N . GLU A 1 207 ? 11.041 2.747 -19.219 1.00 88.25 207 GLU A N 1
ATOM 1560 C CA . GLU A 1 207 ? 11.269 3.673 -20.330 1.00 88.25 207 GLU A CA 1
ATOM 1561 C C . GLU A 1 207 ? 12.763 3.993 -20.544 1.00 88.25 207 GLU A C 1
ATOM 1563 O O . GLU A 1 207 ? 13.151 4.475 -21.611 1.00 88.25 207 GLU A O 1
ATOM 1568 N N . ARG A 1 208 ? 13.609 3.711 -19.543 1.00 87.00 208 ARG A N 1
ATOM 1569 C CA . ARG A 1 208 ? 15.070 3.888 -19.577 1.00 87.00 208 ARG A CA 1
ATOM 1570 C C . ARG A 1 208 ? 15.841 2.570 -19.514 1.00 87.00 208 ARG A C 1
ATOM 1572 O O . ARG A 1 208 ? 17.065 2.594 -19.374 1.00 87.00 208 ARG A O 1
ATOM 1579 N N . PHE A 1 209 ? 15.152 1.436 -19.548 1.00 86.06 209 PHE A N 1
ATOM 1580 C CA . PHE A 1 209 ? 15.773 0.129 -19.414 1.00 86.06 209 PHE A CA 1
ATOM 1581 C C . PHE A 1 209 ? 16.500 -0.247 -20.708 1.00 86.06 209 PHE A C 1
ATOM 1583 O O . PHE A 1 209 ? 15.873 -0.415 -21.743 1.00 86.06 209 PHE A O 1
ATOM 1590 N N . ASP A 1 210 ? 17.823 -0.377 -20.666 1.00 83.19 210 ASP A N 1
ATOM 1591 C CA . ASP A 1 210 ? 18.631 -0.699 -21.847 1.00 83.19 210 ASP A CA 1
ATOM 1592 C C . ASP A 1 210 ? 19.076 -2.157 -21.764 1.00 83.19 210 ASP A C 1
ATOM 1594 O O . ASP A 1 210 ? 20.193 -2.470 -21.347 1.00 83.19 210 ASP A O 1
ATOM 1598 N N . ALA A 1 211 ? 18.152 -3.054 -22.112 1.00 71.38 211 ALA A N 1
ATOM 1599 C CA . ALA A 1 211 ? 18.347 -4.496 -21.996 1.00 71.38 211 ALA A CA 1
ATOM 1600 C C . ALA A 1 211 ? 19.534 -5.006 -22.832 1.00 71.38 211 ALA A C 1
ATOM 1602 O O . ALA A 1 211 ? 20.198 -5.969 -22.449 1.00 71.38 211 ALA A O 1
ATO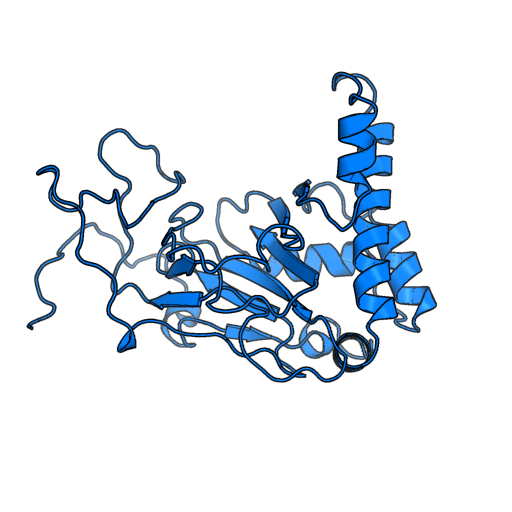M 1603 N N . ASP A 1 212 ? 19.800 -4.341 -23.959 1.00 74.06 212 ASP A N 1
ATOM 1604 C CA . ASP A 1 212 ? 20.777 -4.769 -24.958 1.00 74.06 212 ASP A CA 1
ATOM 1605 C C . ASP A 1 212 ? 22.084 -3.951 -24.889 1.00 74.06 212 ASP A C 1
ATOM 1607 O O . ASP A 1 212 ? 23.018 -4.204 -25.654 1.00 74.06 212 ASP A O 1
ATOM 1611 N N . GLY A 1 213 ? 22.167 -2.965 -23.985 1.00 75.62 213 GLY A N 1
ATOM 1612 C CA . GLY A 1 213 ? 23.329 -2.087 -23.809 1.00 75.62 213 GLY A CA 1
ATOM 1613 C C . GLY A 1 213 ? 23.631 -1.201 -25.023 1.00 75.62 213 GLY A C 1
ATOM 1614 O O . GLY A 1 213 ? 24.774 -0.776 -25.209 1.00 75.62 213 GLY A O 1
ATOM 1615 N N . ASN A 1 214 ? 22.643 -0.979 -25.891 1.00 79.00 214 ASN A N 1
ATOM 1616 C CA . ASN A 1 214 ? 22.792 -0.279 -27.168 1.00 79.00 214 ASN A CA 1
ATOM 1617 C C . ASN A 1 214 ? 22.145 1.117 -27.163 1.00 79.00 214 ASN A C 1
ATOM 1619 O O . ASN A 1 214 ? 22.101 1.782 -28.201 1.00 79.00 214 ASN A O 1
ATOM 1623 N N . GLY A 1 215 ? 21.651 1.565 -26.007 1.00 77.56 215 GLY A N 1
ATOM 1624 C CA . GLY A 1 215 ? 20.979 2.844 -25.821 1.00 77.56 215 GLY A CA 1
ATOM 1625 C C . GLY A 1 215 ? 19.545 2.886 -26.349 1.00 77.56 215 GLY A C 1
ATOM 1626 O O . GLY A 1 215 ? 18.991 3.982 -26.465 1.00 77.56 215 GLY A O 1
ATOM 1627 N N . SER A 1 216 ? 18.938 1.744 -26.693 1.00 80.50 216 SER A N 1
ATOM 1628 C CA . SER A 1 216 ? 17.538 1.693 -27.123 1.00 80.50 216 SER A CA 1
ATOM 1629 C C . SER A 1 216 ? 16.598 1.458 -25.942 1.00 80.50 216 SER A C 1
ATOM 1631 O O . SER A 1 216 ? 16.749 0.515 -25.170 1.00 80.50 216 SER A O 1
ATOM 1633 N N . SER A 1 217 ? 15.606 2.338 -25.804 1.00 81.19 217 SER A N 1
ATOM 1634 C CA . SER A 1 217 ? 14.498 2.136 -24.871 1.00 81.19 217 SER A CA 1
ATOM 1635 C C . SER A 1 217 ? 13.597 0.999 -25.358 1.00 81.19 217 SER A C 1
ATOM 1637 O O . SER A 1 217 ? 13.391 0.849 -26.570 1.00 81.19 217 SER A O 1
ATOM 1639 N N . PRO A 1 218 ? 12.983 0.240 -24.440 1.00 86.19 218 PRO A N 1
ATOM 1640 C CA . PRO A 1 218 ? 12.066 -0.807 -24.822 1.00 86.19 218 PRO A CA 1
ATOM 1641 C C . PRO A 1 218 ? 10.781 -0.188 -25.386 1.00 86.19 218 PRO A C 1
ATOM 1643 O O . PRO A 1 218 ? 10.441 0.967 -25.092 1.00 86.19 218 PRO A O 1
ATOM 1646 N N . PRO A 1 219 ? 10.029 -0.945 -26.199 1.00 87.25 219 PRO A N 1
ATOM 1647 C CA . PRO A 1 219 ? 8.751 -0.471 -26.700 1.00 87.25 219 PRO A CA 1
ATOM 1648 C C . PRO A 1 219 ? 7.754 -0.232 -25.548 1.00 87.25 219 PRO A C 1
ATOM 1650 O O . PRO A 1 219 ? 7.877 -0.826 -24.469 1.00 87.25 219 PRO A O 1
ATOM 1653 N N . PRO A 1 220 ? 6.715 0.592 -25.779 1.00 89.38 220 PRO A N 1
ATOM 1654 C CA . PRO A 1 220 ? 5.610 0.727 -24.840 1.00 89.38 220 PRO A CA 1
ATOM 1655 C C . PRO A 1 220 ? 4.976 -0.630 -24.519 1.00 89.38 220 PRO A C 1
ATOM 1657 O O . PRO A 1 220 ? 4.802 -1.474 -25.403 1.00 89.38 220 PRO A O 1
ATOM 1660 N N . ILE A 1 221 ? 4.589 -0.826 -23.259 1.00 89.69 221 ILE A N 1
ATOM 1661 C CA . ILE A 1 221 ? 3.902 -2.047 -22.834 1.00 89.69 221 ILE A CA 1
ATOM 1662 C C . ILE A 1 221 ? 2.509 -2.082 -23.468 1.00 89.69 221 ILE A C 1
ATOM 1664 O O . ILE A 1 221 ? 1.725 -1.143 -23.324 1.00 89.69 221 ILE A O 1
ATOM 1668 N N . ALA A 1 222 ? 2.195 -3.171 -24.173 1.00 88.06 222 ALA A N 1
ATOM 1669 C CA . ALA A 1 222 ? 0.884 -3.341 -24.784 1.00 88.06 222 ALA A CA 1
ATOM 1670 C C . ALA A 1 222 ? -0.205 -3.535 -23.718 1.00 88.06 222 ALA A C 1
ATOM 1672 O O . ALA A 1 222 ? -0.046 -4.311 -22.778 1.00 88.06 222 ALA A O 1
ATOM 1673 N N . GLU A 1 223 ? -1.341 -2.877 -23.929 1.00 86.12 223 GLU A N 1
ATOM 1674 C CA . GLU A 1 223 ? -2.491 -2.819 -23.020 1.00 86.12 223 GLU A CA 1
ATOM 1675 C C . GLU A 1 223 ? -2.979 -4.198 -22.534 1.00 86.12 223 GLU A C 1
ATOM 1677 O O . GLU A 1 223 ? -3.300 -4.371 -21.363 1.00 86.12 223 GLU A O 1
ATOM 1682 N N . GLN A 1 224 ? -2.949 -5.219 -23.395 1.00 88.38 224 GLN A N 1
ATOM 1683 C CA . GLN A 1 224 ? -3.341 -6.592 -23.045 1.00 88.38 224 GLN A CA 1
ATOM 1684 C C . GLN A 1 224 ? -2.465 -7.262 -21.966 1.00 88.38 224 GLN A C 1
ATOM 1686 O O . GLN A 1 224 ? -2.837 -8.308 -21.439 1.00 88.38 224 GLN A O 1
ATOM 1691 N N . HIS A 1 225 ? -1.286 -6.705 -21.676 1.00 88.69 225 HIS A N 1
ATOM 1692 C CA . HIS A 1 225 ? -0.371 -7.199 -20.644 1.00 88.69 225 HIS A CA 1
ATOM 1693 C C . HIS A 1 225 ? -0.529 -6.452 -19.316 1.00 88.69 225 HIS A C 1
ATOM 1695 O O . HIS A 1 225 ? 0.057 -6.864 -18.315 1.00 88.69 225 HIS A O 1
ATOM 1701 N N . VAL A 1 226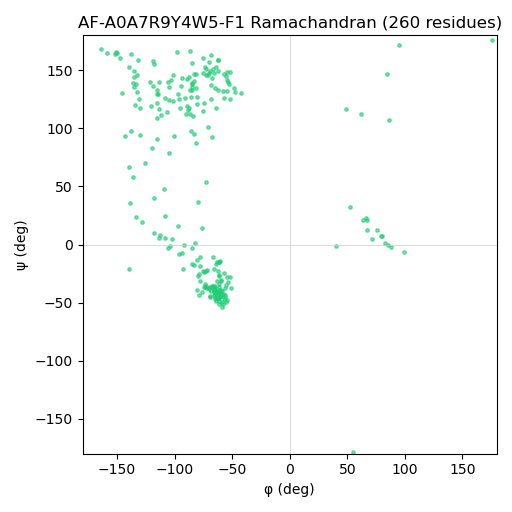 ? -1.320 -5.375 -19.298 1.00 90.38 226 VAL A N 1
ATOM 1702 C CA . VAL A 1 226 ? -1.558 -4.556 -18.112 1.00 90.38 226 VAL A CA 1
ATOM 1703 C C . VAL A 1 226 ? -2.669 -5.175 -17.274 1.00 90.38 226 VAL A C 1
ATOM 1705 O O . VAL A 1 226 ? -3.848 -5.153 -17.631 1.00 90.38 226 VAL A O 1
ATOM 1708 N N . LEU A 1 227 ? -2.293 -5.699 -16.113 1.00 92.25 227 LEU A N 1
ATOM 1709 C CA . LEU A 1 227 ? -3.237 -6.146 -15.102 1.00 92.25 227 LEU A CA 1
ATOM 1710 C C . LEU A 1 227 ? -3.654 -4.953 -14.241 1.00 92.25 227 LEU A C 1
ATOM 1712 O O . LEU A 1 227 ? -2.823 -4.158 -13.793 1.00 92.25 227 LEU A O 1
ATOM 1716 N N . ARG A 1 228 ? -4.960 -4.856 -13.983 1.00 92.56 228 ARG A N 1
ATOM 1717 C CA . ARG A 1 228 ? -5.570 -3.822 -13.140 1.00 92.56 228 ARG A CA 1
ATOM 1718 C C . ARG A 1 228 ? -6.187 -4.484 -11.915 1.00 92.56 228 ARG A C 1
ATOM 1720 O O . ARG A 1 228 ? -7.338 -4.917 -11.999 1.00 92.56 228 ARG A O 1
ATOM 1727 N N . PRO A 1 229 ? -5.436 -4.629 -10.808 1.00 94.19 229 PRO A N 1
ATOM 1728 C CA . PRO A 1 229 ? -5.966 -5.273 -9.623 1.00 94.19 229 PRO A CA 1
ATOM 1729 C C . PRO A 1 229 ? -7.222 -4.551 -9.129 1.00 94.19 229 PRO A C 1
ATOM 1731 O O . PRO A 1 229 ? -7.256 -3.319 -9.040 1.00 94.19 229 PRO A O 1
ATOM 1734 N N . ARG A 1 230 ? -8.262 -5.335 -8.852 1.00 94.00 230 ARG A N 1
ATOM 1735 C CA . ARG A 1 230 ? -9.570 -4.848 -8.414 1.00 94.00 230 ARG A CA 1
ATOM 1736 C C . ARG A 1 230 ? -9.624 -4.932 -6.897 1.00 94.00 230 ARG A C 1
ATOM 1738 O O . ARG A 1 230 ? -9.305 -5.968 -6.329 1.00 94.00 230 ARG A O 1
ATOM 1745 N N . TYR A 1 231 ? -10.005 -3.840 -6.257 1.00 96.25 231 TYR A N 1
ATOM 1746 C CA . TYR A 1 231 ? -10.361 -3.836 -4.849 1.00 96.25 231 TYR A CA 1
ATOM 1747 C C . TYR A 1 231 ? -11.810 -4.282 -4.698 1.00 96.25 231 TYR A C 1
ATOM 1749 O O . TYR A 1 231 ? -12.654 -3.887 -5.500 1.00 96.25 231 TYR A O 1
ATOM 1757 N N . ARG A 1 232 ? -12.065 -5.079 -3.665 1.00 96.25 232 ARG A N 1
ATOM 1758 C CA . ARG A 1 232 ? -13.382 -5.405 -3.115 1.00 96.25 232 ARG A CA 1
ATOM 1759 C C . ARG A 1 232 ? -13.188 -6.008 -1.730 1.00 96.25 232 ARG A C 1
ATOM 1761 O O . ARG A 1 232 ? -12.079 -6.435 -1.398 1.00 96.25 232 ARG A O 1
ATOM 1768 N N . ARG A 1 233 ? -14.275 -6.147 -0.980 1.00 96.69 233 ARG A N 1
ATOM 1769 C CA . ARG A 1 233 ? -14.300 -6.955 0.240 1.00 96.69 233 ARG A CA 1
ATOM 1770 C C . ARG A 1 233 ? -13.689 -8.348 0.026 1.00 96.69 233 ARG A C 1
ATOM 1772 O O . ARG A 1 233 ? -13.995 -9.034 -0.953 1.00 96.69 233 ARG A O 1
ATOM 1779 N N . GLY A 1 234 ? -12.842 -8.767 0.959 1.00 97.50 234 GLY A N 1
ATOM 1780 C CA . GLY A 1 234 ? -12.035 -9.984 0.899 1.00 97.50 234 GLY A CA 1
ATOM 1781 C C . GLY A 1 234 ? -10.738 -9.838 0.095 1.00 97.50 234 GLY A C 1
ATOM 1782 O O . GLY A 1 234 ? -10.026 -10.820 -0.095 1.00 97.50 234 GLY A O 1
ATOM 1783 N N . GLN A 1 235 ? -10.452 -8.648 -0.437 1.00 97.12 235 GLN A N 1
ATOM 1784 C CA . GLN A 1 235 ? -9.311 -8.360 -1.310 1.00 97.12 235 GLN A CA 1
ATOM 1785 C C . GLN A 1 235 ? -8.673 -7.008 -0.960 1.00 97.12 235 GLN A C 1
ATOM 1787 O O . GLN A 1 235 ? -8.228 -6.265 -1.838 1.00 97.12 235 GLN A O 1
ATOM 1792 N N . GLU A 1 236 ? -8.652 -6.665 0.329 1.00 98.38 236 GLU A N 1
ATOM 1793 C CA . GLU A 1 236 ? -8.152 -5.374 0.809 1.00 98.38 236 GLU A CA 1
ATOM 1794 C C . GLU A 1 236 ? -6.627 -5.252 0.703 1.00 98.38 236 GLU A C 1
ATOM 1796 O O . GLU A 1 236 ? -6.099 -4.135 0.655 1.00 98.38 236 GLU A O 1
ATOM 1801 N N . VAL A 1 237 ? -5.929 -6.392 0.646 1.00 98.50 237 VAL A N 1
ATOM 1802 C CA . VAL A 1 237 ? -4.474 -6.475 0.528 1.00 98.50 237 VAL A CA 1
ATOM 1803 C C . VAL A 1 237 ? -4.081 -7.183 -0.766 1.00 98.50 237 VAL A C 1
ATOM 1805 O O . VAL A 1 237 ? -4.633 -8.222 -1.125 1.00 98.50 237 VAL A O 1
ATOM 1808 N N . VAL A 1 238 ? -3.086 -6.636 -1.461 1.00 96.75 238 VAL A N 1
ATOM 1809 C CA . VAL A 1 238 ? -2.482 -7.212 -2.667 1.00 96.75 238 VAL A CA 1
ATOM 1810 C C . VAL A 1 238 ? -0.992 -7.434 -2.444 1.00 96.75 238 VAL A C 1
ATOM 1812 O O . VAL A 1 238 ? -0.320 -6.570 -1.897 1.00 96.75 238 VAL A O 1
ATOM 1815 N N . SER A 1 239 ? -0.447 -8.553 -2.916 1.00 95.44 239 SER A N 1
ATOM 1816 C CA . SER A 1 239 ? 1.002 -8.781 -2.932 1.00 95.44 239 SER A CA 1
ATOM 1817 C C . SER A 1 239 ? 1.496 -9.315 -4.273 1.00 95.44 239 SER A C 1
ATOM 1819 O O . SER A 1 239 ? 0.817 -10.136 -4.894 1.00 95.44 239 SER A O 1
ATOM 1821 N N . TYR A 1 240 ? 2.702 -8.922 -4.671 1.00 94.06 240 TYR A N 1
ATOM 1822 C CA . TYR A 1 240 ? 3.420 -9.443 -5.841 1.00 94.06 240 TYR A CA 1
ATOM 1823 C C . TYR A 1 240 ? 4.931 -9.426 -5.588 1.00 94.06 240 TYR A C 1
ATOM 1825 O O . TYR A 1 240 ? 5.395 -8.715 -4.703 1.00 94.06 240 TYR A O 1
ATOM 1833 N N . VAL A 1 241 ? 5.707 -10.203 -6.347 1.00 91.62 241 VAL A N 1
ATOM 1834 C CA . VAL A 1 241 ? 7.176 -10.231 -6.215 1.00 91.62 241 VAL A CA 1
ATOM 1835 C C . VAL A 1 241 ? 7.803 -9.182 -7.124 1.00 91.62 241 VAL A C 1
ATOM 1837 O O . VAL A 1 241 ? 7.636 -9.256 -8.343 1.00 91.62 241 VAL A O 1
ATOM 1840 N N . ASP A 1 242 ? 8.529 -8.225 -6.546 1.00 89.81 242 ASP A N 1
ATOM 1841 C CA . ASP A 1 242 ? 9.035 -7.045 -7.262 1.00 89.81 242 ASP A CA 1
ATOM 1842 C C . ASP A 1 242 ? 9.969 -7.429 -8.422 1.00 89.81 242 ASP A C 1
ATOM 1844 O O . ASP A 1 242 ? 9.792 -6.934 -9.533 1.00 89.81 242 ASP A O 1
ATOM 1848 N N . ALA A 1 243 ? 10.852 -8.422 -8.237 1.00 89.06 243 ALA A N 1
ATOM 1849 C CA . ALA A 1 243 ? 11.738 -8.951 -9.287 1.00 89.06 243 ALA A CA 1
ATOM 1850 C C . ALA A 1 243 ? 11.030 -9.367 -10.590 1.00 89.06 243 ALA A C 1
ATOM 1852 O O . ALA A 1 243 ? 11.634 -9.302 -11.659 1.00 89.06 243 ALA A O 1
ATOM 1853 N N . TYR A 1 244 ? 9.756 -9.760 -10.520 1.00 91.44 244 TYR A N 1
ATOM 1854 C CA . TYR A 1 244 ? 8.972 -10.233 -11.666 1.00 91.44 244 TYR A CA 1
ATOM 1855 C C . TYR A 1 244 ? 7.837 -9.283 -12.055 1.00 91.44 244 TYR A C 1
ATOM 1857 O O . TYR A 1 244 ? 6.997 -9.650 -12.882 1.00 91.44 244 TYR A O 1
ATOM 1865 N N . THR A 1 245 ? 7.776 -8.094 -11.453 1.00 93.69 245 THR A N 1
ATOM 1866 C CA . THR A 1 245 ? 6.640 -7.179 -11.585 1.00 93.69 245 THR A CA 1
ATOM 1867 C C . THR A 1 245 ? 7.102 -5.783 -11.954 1.00 93.69 245 THR A C 1
ATOM 1869 O O . THR A 1 245 ? 7.741 -5.116 -11.151 1.00 93.69 245 THR A O 1
ATOM 1872 N N . LEU A 1 246 ? 6.695 -5.292 -13.124 1.00 95.12 246 LEU A N 1
ATOM 1873 C CA . LEU A 1 246 ? 6.648 -3.847 -13.345 1.00 95.12 246 LEU A CA 1
ATOM 1874 C C . LEU A 1 246 ? 5.326 -3.320 -12.806 1.00 95.12 246 LEU A C 1
ATOM 1876 O O . LEU A 1 246 ? 4.282 -3.931 -13.035 1.00 95.12 246 LEU A O 1
ATOM 1880 N N . HIS A 1 247 ? 5.346 -2.170 -12.147 1.00 94.81 247 HIS A N 1
ATOM 1881 C CA . HIS A 1 247 ? 4.129 -1.522 -11.683 1.00 94.81 247 HIS A CA 1
ATOM 1882 C C . HIS A 1 247 ? 4.088 -0.039 -12.045 1.00 94.81 247 HIS A C 1
ATOM 1884 O O . HIS A 1 247 ? 5.099 0.594 -12.353 1.00 94.81 247 HIS A O 1
ATOM 1890 N N . SER A 1 248 ? 2.875 0.511 -12.053 1.00 93.06 248 SER A N 1
ATOM 1891 C CA . SER A 1 248 ? 2.644 1.933 -12.280 1.00 93.06 248 SER A CA 1
ATOM 1892 C C . SER A 1 248 ? 1.378 2.415 -11.578 1.00 93.06 248 SER A C 1
ATOM 1894 O O . SER A 1 248 ? 0.532 1.627 -11.143 1.00 93.06 248 SER A O 1
ATOM 1896 N N . ALA A 1 249 ? 1.227 3.735 -11.469 1.00 90.00 249 ALA A N 1
ATOM 1897 C CA . ALA A 1 249 ? -0.012 4.334 -10.994 1.00 90.00 249 ALA A CA 1
ATOM 1898 C C . ALA A 1 249 ? -1.201 3.886 -11.871 1.00 90.00 249 ALA A C 1
ATOM 1900 O O . ALA A 1 249 ? -1.022 3.673 -13.076 1.00 90.00 249 ALA A O 1
ATOM 1901 N N . PRO A 1 250 ? -2.404 3.728 -11.291 1.00 89.00 250 PRO A N 1
ATOM 1902 C CA . PRO A 1 250 ? -3.574 3.331 -12.060 1.00 89.00 250 PRO A CA 1
ATOM 1903 C C . PRO A 1 250 ? -4.034 4.429 -13.028 1.00 89.00 250 PRO A C 1
ATOM 1905 O O . PRO A 1 250 ? -3.691 5.599 -12.861 1.00 89.00 250 PRO A O 1
ATOM 1908 N N . ASP A 1 251 ? -4.859 4.053 -14.012 1.00 85.44 251 ASP A N 1
ATOM 1909 C CA . ASP A 1 251 ? -5.462 4.979 -14.990 1.00 85.44 251 ASP A CA 1
ATOM 1910 C C . ASP A 1 251 ? -6.246 6.106 -14.297 1.00 85.44 251 ASP A C 1
ATOM 1912 O O . ASP A 1 251 ? -6.159 7.278 -14.671 1.00 85.44 251 ASP A O 1
ATOM 1916 N N . HIS A 1 252 ? -7.011 5.715 -13.278 1.00 85.25 252 HIS A N 1
ATOM 1917 C CA . HIS A 1 252 ? -7.818 6.579 -12.433 1.00 85.25 252 HIS A CA 1
ATOM 1918 C C . HIS A 1 252 ? -7.554 6.207 -10.981 1.00 85.25 252 HIS A C 1
ATOM 1920 O O . HIS A 1 252 ? -7.579 5.034 -10.615 1.00 85.25 252 HIS A O 1
ATOM 1926 N N . ILE A 1 253 ? -7.280 7.209 -10.153 1.00 88.38 253 ILE A N 1
ATOM 1927 C CA . ILE A 1 253 ? -7.012 7.007 -8.734 1.00 88.38 253 ILE A CA 1
ATOM 1928 C C . ILE A 1 253 ? -8.344 7.044 -7.986 1.00 88.38 253 ILE A C 1
ATOM 1930 O O . ILE A 1 253 ? -8.988 8.088 -7.923 1.00 88.38 253 ILE A O 1
ATOM 1934 N N . HIS A 1 254 ? -8.714 5.913 -7.388 1.00 89.88 254 HIS A N 1
ATOM 1935 C CA . HIS A 1 254 ? -9.919 5.745 -6.566 1.00 89.88 254 HIS A CA 1
ATOM 1936 C C . HIS A 1 254 ? -9.564 5.366 -5.124 1.00 89.88 254 HIS A C 1
ATOM 1938 O O . HIS A 1 254 ? -10.207 4.535 -4.491 1.00 89.88 254 HIS A O 1
ATOM 1944 N N . ARG A 1 255 ? -8.510 5.990 -4.595 1.00 91.94 255 ARG A N 1
ATOM 1945 C CA . ARG A 1 255 ? -8.024 5.781 -3.229 1.00 91.94 255 ARG A CA 1
ATOM 1946 C C . ARG A 1 255 ? -7.694 7.090 -2.527 1.00 91.94 255 ARG A C 1
ATOM 1948 O O . ARG A 1 255 ? -7.216 8.032 -3.155 1.00 91.94 255 ARG A O 1
ATOM 1955 N N . GLU A 1 256 ? -7.866 7.111 -1.212 1.00 92.44 256 GLU A N 1
ATOM 1956 C CA . GLU A 1 256 ? -7.308 8.158 -0.350 1.00 92.44 256 GLU A CA 1
ATOM 1957 C C . GLU A 1 256 ? -5.813 7.931 -0.092 1.00 92.44 256 GLU A C 1
ATOM 1959 O O . GLU A 1 256 ? -5.049 8.888 0.081 1.00 92.44 256 GLU A O 1
ATOM 1964 N N . ALA A 1 257 ? -5.410 6.658 -0.065 1.00 94.50 257 ALA A N 1
ATOM 1965 C CA . ALA A 1 257 ? -4.048 6.205 0.164 1.00 94.50 257 ALA A CA 1
ATOM 1966 C C . ALA A 1 257 ? -3.783 4.792 -0.361 1.00 94.50 257 ALA A C 1
ATOM 1968 O O . ALA A 1 257 ? -4.691 4.015 -0.658 1.00 94.50 257 ALA A O 1
ATOM 1969 N N . LEU A 1 258 ? -2.503 4.466 -0.463 1.00 95.50 258 LEU A N 1
ATOM 1970 C CA . LEU A 1 258 ? -2.015 3.109 -0.629 1.00 95.50 258 LEU A CA 1
ATOM 1971 C C . LEU A 1 258 ? -0.850 2.932 0.330 1.00 95.50 258 LEU A C 1
ATOM 1973 O O . LEU A 1 258 ? 0.134 3.661 0.217 1.00 95.50 258 LEU A O 1
ATOM 1977 N N . TRP A 1 259 ? -0.964 1.989 1.252 1.00 96.31 259 TRP A N 1
ATOM 1978 C CA . TRP A 1 259 ? 0.157 1.604 2.099 1.00 96.31 259 TRP A CA 1
ATOM 1979 C C . TRP A 1 259 ? 0.957 0.534 1.381 1.00 96.31 259 TRP A C 1
ATOM 1981 O O . TRP A 1 259 ? 0.418 -0.526 1.075 1.00 96.31 259 TRP A O 1
ATOM 1991 N N . ARG A 1 260 ? 2.218 0.836 1.078 1.00 94.25 260 ARG A N 1
ATOM 1992 C CA . ARG A 1 260 ? 3.145 -0.073 0.403 1.00 94.25 260 ARG A CA 1
ATOM 1993 C C . ARG A 1 260 ? 4.247 -0.500 1.361 1.00 94.25 260 ARG A C 1
ATOM 1995 O O . ARG A 1 260 ? 5.075 0.335 1.713 1.00 94.25 260 ARG A O 1
ATOM 2002 N N . PHE A 1 261 ? 4.249 -1.772 1.738 1.00 92.62 261 PHE A N 1
ATOM 2003 C CA . PHE A 1 261 ? 5.270 -2.404 2.566 1.00 92.62 261 PHE A CA 1
ATOM 2004 C C . PHE A 1 261 ? 6.312 -3.081 1.675 1.00 92.62 261 PHE A C 1
ATOM 2006 O O . PHE A 1 261 ? 5.958 -3.746 0.693 1.00 92.62 261 PHE A O 1
ATOM 2013 N N . MET A 1 262 ? 7.579 -2.892 2.039 1.00 86.31 262 MET A N 1
ATOM 2014 C CA . MET A 1 262 ? 8.772 -3.482 1.428 1.00 86.31 262 MET A CA 1
ATOM 2015 C C . MET A 1 262 ? 9.865 -3.682 2.477 1.00 86.31 262 MET A C 1
ATOM 2017 O O . MET A 1 262 ? 9.706 -3.243 3.640 1.00 86.31 262 MET A O 1
#

Mean predicted aligned error: 8.06 Å

pLDDT: mean 82.51, std 17.74, range [21.59, 98.5]

Radius of gyration: 19.23 Å; Cα contacts (8 Å, |Δi|>4): 480; chains: 1; bounding box: 45×46×54 Å

Secondary structure (DSSP, 8-state):
-----------GGGS-HHHHHS-SSEEE-HHHHSTTS-HHHHHHH-HHHHHHHHHHHHHHHHHHHHHT-SSS-PPPHHHHHHHH-TTS-EEEESSS-GGG-HHHHHHHHHTT-TT--HHHHHHHHHHTT-STT---EEEEEE-TTTTTS-PPP--EESS-SS-EEEEEEEESSTT--EESSSPEEEE-SSPPPPPTTPPTT--EEGGG--TTSSSPPPPPPPGGG-B-PEE-TT-SEEEEEGGGEEEE--SS--EEEEEEE-

Foldseek 3Di:
DDPPPDDDDDDPPPQDVCQVPPDQKDFFAPCRLQPPLCCLVCLQAPLQLLVQLLQLVLVLVVVVVVVVDDPDDDDDPVVNCLSNDLQHKDKDQLVPDLVRRQSNQVSSVVSVRPPQGRSSVSCSQQVQFDDDCFVSMKMWDFCPVPQPDQDPWFWKFQQLDQTKKKKFFAFPHHQDKFFQRDWKKFFAPFFQDADPPDDRGHMDTQQQRDRPNPRDRDDDDDPVRIDTDIDGRRGRMMMGGRRGMITGHDSHHRGRTMIIGD

Sequence (262 aa):
FSPAAYARARDDADVPQDVIDSGHVRYHSLDELFPRAGLGDAWDTCAALRRDCRRALREDLAAQRERQGTSAEPLSPAAEAAMRALSSSLMLRWDAAAEEYEHLGAALARHGIAGVSGGDFMHTLGAMCGGEVTSGTLIDISSIALARKKAPHSWHQDSGLRQRTVLLGFPIEDAYDGAGVFTHVVKLSNELSPNPGRSRGAIVEWERFDADGNGSSPPPIAEQHVLRPRYRRGQEVVSYVDAYTLHSAPDHIHREALWRFM

Organism: NCBI:txid156133